Protein 3D7Q (pdb70)

Secondary structure (DSSP, 8-state):
--HHHHHHHHHHHHHHHHHHH--EEEEEEEEETTTTEEEEEEEEEETTEEEEEE--EEEETTEEEE----SS--HHHH-----GGGEEETTS-----SSSS---/--HHHHHHHHHHHHHHHHTT---SSSEEEEEEEEETTTTEEEEEEEEEETTEEEEEE--EEEETTEEEE----SS--HHHH-----GGGEEETTS----TTTTSB--

Organism: Nostoc punctiforme (strain ATCC 29133 / PCC 73102) (NCBI:txid63737)

Sequence (211 aa):
GDKLNEYRTKVRQLLTKHLQYKGDVEVEEQIFDEEHDHYQIISVGWNNQHRIYGPIHLDIKNNKIWIQQNTTEADIALELEGIDDKQDIVIGFHTPKRQLSGFAVEGDKLNEYRTKVRQLLLTKHLQYKKPSYGDVEVEQIFDEEHDHYQIISVGWNNQQHRIIYGPIHLDIKNNKIWIQQNTTEADIALELEGIDKQDIVIGFHTPKRQLSGFAVE

Nearest PDB structures (foldseek):
  3d7q-assembly1_B-2  TM=1.005E+00  e=5.696E-20  Nostoc punctiforme PCC 73102
  3d7q-assembly2_A-2  TM=9.698E-01  e=4.148E-18  Nostoc punctiform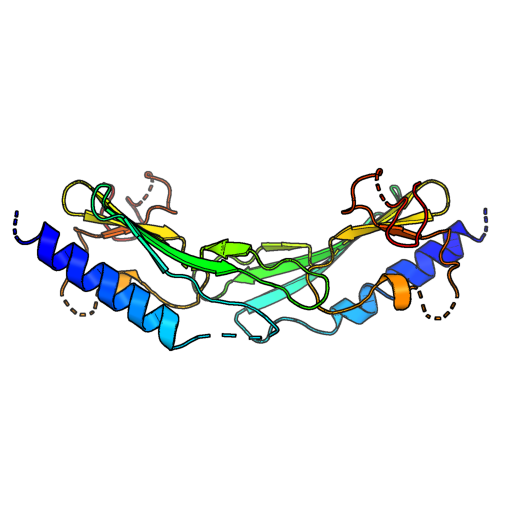e PCC 73102
  2nlv-assembly1_B  TM=9.439E-01  e=3.801E-10  Trichormus variabilis ATCC 29413
  2nvm-assembly1_B  TM=8.730E-01  e=4.566E-09  Trichormus variabilis ATCC 29413
  2nvm-assembly1_A  TM=8.547E-01  e=2.290E-07  Trichormus variabilis ATCC 29413

Structure (mmCIF, N/CA/C/O backbone):
data_3D7Q
#
_entry.id   3D7Q
#
_cell.length_a   79.846
_cell.length_b   79.846
_cell.length_c   74.256
_cell.angle_alpha   90.000
_cell.angle_beta   90.000
_cell.angle_gamma   90.000
#
_symmetry.space_group_name_H-M   'P 43 21 2'
#
loop_
_entity.id
_entity.type
_entity.pdbx_description
1 polymer 'XisI protein-like'
2 water water
#
loop_
_atom_site.group_PDB
_atom_site.id
_atom_site.type_symbol
_atom_site.label_atom_id
_atom_site.label_alt_id
_atom_site.label_comp_id
_atom_site.label_asym_id
_atom_site.label_entity_id
_atom_site.label_seq_id
_atom_site.pdbx_PDB_ins_code
_atom_site.Cartn_x
_atom_site.Cartn_y
_atom_site.Cartn_z
_atom_site.occupancy
_atom_site.B_iso_or_equiv
_atom_site.auth_seq_id
_atom_site.auth_comp_id
_atom_site.auth_asym_id
_atom_site.auth_atom_id
_atom_site.pdbx_PDB_model_num
ATOM 1 N N . GLY A 1 1 ? -12.654 42.807 19.682 1.00 61.83 0 GLY A N 1
ATOM 2 C CA . GLY A 1 1 ? -12.823 42.027 20.960 1.00 64.79 0 GLY A CA 1
ATOM 3 C C . GLY A 1 1 ? -13.962 41.007 20.945 1.00 65.89 0 GLY A C 1
ATOM 4 O O . GLY A 1 1 ? -13.734 39.803 21.124 1.00 66.48 0 GLY A O 1
ATOM 13 N N . ASP A 1 3 ? -15.627 41.204 18.186 1.00 66.15 2 ASP A N 1
ATOM 14 C CA . ASP A 1 3 ? -15.606 41.253 16.737 1.00 62.57 2 ASP A CA 1
ATOM 15 C C . ASP A 1 3 ? -14.481 40.388 16.206 1.00 59.30 2 ASP A C 1
ATOM 16 O O . ASP A 1 3 ? -14.577 39.809 15.120 1.00 57.72 2 ASP A O 1
ATOM 21 N N . LYS A 1 4 ? -13.397 40.345 16.975 1.00 55.22 3 LYS A N 1
ATOM 22 C CA . LYS A 1 4 ? -12.332 39.395 16.771 1.00 52.27 3 LYS A CA 1
ATOM 23 C C . LYS A 1 4 ? -12.882 37.988 16.989 1.00 48.75 3 LYS A C 1
ATOM 24 O O . LYS A 1 4 ? -12.645 37.099 16.188 1.00 48.71 3 LYS A O 1
ATOM 30 N N . LEU A 1 5 ? -13.626 37.805 18.071 1.00 45.70 4 LEU A N 1
ATOM 31 C CA . LEU A 1 5 ? -14.267 36.534 18.368 1.00 44.21 4 LEU A CA 1
ATOM 32 C C . LEU A 1 5 ? -15.139 36.082 17.218 1.00 44.02 4 LEU A C 1
ATOM 33 O O . LEU A 1 5 ? -15.047 34.945 16.777 1.00 44.41 4 LEU A O 1
ATOM 38 N N . ASN A 1 6 ? -15.970 36.979 16.713 1.00 45.02 5 ASN A N 1
ATOM 39 C CA . ASN A 1 6 ? -16.893 36.632 15.645 1.00 44.61 5 ASN A CA 1
ATOM 40 C C . ASN A 1 6 ? -16.201 36.402 14.316 1.00 43.81 5 ASN A C 1
ATOM 41 O O . ASN A 1 6 ? -16.619 35.542 13.550 1.00 42.27 5 ASN A O 1
ATOM 46 N N . GLU A 1 7 ? -15.128 37.146 14.064 1.00 44.41 6 GLU A N 1
ATOM 47 C CA . GLU A 1 7 ? -14.262 36.903 12.913 1.00 44.78 6 GLU A CA 1
ATOM 48 C C . GLU A 1 7 ? -13.618 35.518 12.999 1.00 43.50 6 GLU A C 1
ATOM 49 O O . GLU A 1 7 ? -13.527 34.774 12.009 1.00 43.16 6 GLU A O 1
ATOM 55 N N . TYR A 1 8 ? -13.147 35.188 14.194 1.00 43.98 7 TYR A N 1
ATOM 56 C CA . TYR A 1 8 ? -12.411 33.959 14.415 1.00 43.33 7 TYR A CA 1
ATOM 57 C C . TYR A 1 8 ? -13.343 32.768 14.329 1.00 42.97 7 TYR A C 1
ATOM 58 O O . TYR A 1 8 ? -12.981 31.761 13.740 1.00 45.07 7 TYR A O 1
ATOM 67 N N . ARG A 1 9 ? -14.553 32.898 14.857 1.00 42.39 8 ARG A N 1
ATOM 68 C CA . ARG A 1 9 ? -15.585 31.878 14.677 1.00 42.88 8 ARG A CA 1
ATOM 69 C C . ARG A 1 9 ? -15.890 31.638 13.223 1.00 42.93 8 ARG A C 1
ATOM 70 O O . ARG A 1 9 ? -15.917 30.514 12.781 1.00 42.78 8 ARG A O 1
ATOM 78 N N . THR A 1 10 ? -16.133 32.717 12.493 1.00 43.94 9 THR A N 1
ATOM 79 C CA . THR A 1 10 ? -16.442 32.674 11.066 1.00 42.67 9 THR A CA 1
ATOM 80 C C . THR A 1 10 ? -15.337 31.928 10.301 1.00 43.74 9 THR A C 1
ATOM 81 O O . THR A 1 10 ? -15.606 30.972 9.571 1.00 44.34 9 THR A O 1
ATOM 85 N N . LYS A 1 11 ? -14.096 32.355 10.516 1.00 43.18 10 LYS A N 1
ATOM 86 C CA . LYS A 1 11 ? -12.970 31.833 9.760 1.00 44.49 10 LYS A CA 1
ATOM 87 C C . LYS A 1 11 ? -12.649 30.377 10.109 1.00 44.81 10 LYS A C 1
ATOM 88 O O . LYS A 1 11 ? -12.322 29.574 9.212 1.00 44.84 10 LYS A O 1
ATOM 94 N N . VAL A 1 12 ? -12.762 30.038 11.394 1.00 44.18 11 VAL A N 1
ATOM 95 C CA . VAL A 1 12 ? -12.519 28.684 11.873 1.00 43.44 11 VAL A CA 1
ATOM 96 C C . VAL A 1 12 ? -13.566 27.740 11.295 1.00 44.24 11 VAL A C 1
ATOM 97 O O . VAL A 1 12 ? -13.236 26.630 10.893 1.00 44.27 11 VAL A O 1
ATOM 101 N N . ARG A 1 13 ? -14.827 28.192 11.267 1.00 43.00 12 ARG A N 1
ATOM 102 C CA . ARG A 1 13 ? -15.953 27.420 10.716 1.00 43.16 12 ARG A CA 1
ATOM 103 C C . ARG A 1 13 ? -15.888 27.254 9.199 1.00 43.92 12 ARG A C 1
ATOM 104 O O . ARG A 1 13 ? -16.335 26.241 8.647 1.00 43.38 12 ARG A O 1
ATOM 112 N N . GLN A 1 14 ? -15.373 28.267 8.522 1.00 43.37 13 GLN A N 1
ATOM 113 C CA . GLN A 1 14 ? -15.233 28.222 7.070 1.00 42.53 13 GLN A CA 1
ATOM 114 C C . GLN A 1 14 ? -14.165 27.235 6.674 1.00 41.72 13 GLN A C 1
ATOM 115 O O . GLN A 1 14 ? -14.335 26.502 5.744 1.00 41.28 13 GLN A O 1
ATOM 121 N N . LEU A 1 15 ? -13.086 27.204 7.443 1.00 43.11 14 LEU A N 1
ATOM 122 C CA . LEU A 1 15 ? -11.920 26.387 7.163 1.00 41.40 14 LEU A CA 1
ATOM 123 C C . LEU A 1 15 ? -12.281 24.964 7.402 1.00 40.13 14 LEU A C 1
ATOM 124 O O . LEU A 1 15 ? -11.939 24.094 6.614 1.00 37.86 14 LEU A O 1
ATOM 129 N N . LEU A 1 16 ? -12.959 24.708 8.507 1.00 40.77 15 LEU A N 1
ATOM 130 C CA . LEU A 1 16 ? -13.350 23.324 8.821 1.00 39.93 15 LEU A CA 1
ATOM 131 C C . LEU A 1 16 ? -14.387 22.755 7.819 1.00 39.19 15 LEU A C 1
ATOM 132 O O . LEU A 1 16 ? -14.256 21.624 7.366 1.00 36.92 15 LEU A O 1
ATOM 137 N N . THR A 1 17 ? -15.368 23.583 7.459 1.00 39.90 16 THR A N 1
ATOM 138 C CA . THR A 1 17 ? -16.366 23.307 6.422 1.00 39.95 16 THR A CA 1
ATOM 139 C C . THR A 1 17 ? -15.738 23.042 5.055 1.00 41.83 16 THR A C 1
ATOM 140 O O . THR A 1 17 ? -16.156 22.123 4.360 1.00 42.96 16 THR A O 1
ATOM 144 N N . LYS A 1 18 ? -14.747 23.842 4.677 1.00 42.19 17 LYS A N 1
ATOM 145 C CA . LYS A 1 18 ? -13.986 23.628 3.455 1.00 43.22 17 LYS A CA 1
ATOM 146 C C . LYS A 1 18 ? -13.375 22.230 3.436 1.00 44.02 17 LYS A C 1
ATOM 147 O O . LYS A 1 18 ? -13.543 21.493 2.473 1.00 43.87 17 LYS A O 1
ATOM 153 N N . HIS A 1 19 ? -12.703 21.853 4.514 1.00 44.33 18 HIS A N 1
ATOM 154 C CA . HIS A 1 19 ? -12.088 20.533 4.606 1.00 46.85 18 HIS A CA 1
ATOM 155 C C . HIS A 1 19 ? -13.091 19.379 4.678 1.00 46.67 18 HIS A C 1
ATOM 156 O O . HIS A 1 19 ? -12.776 18.291 4.257 1.00 50.35 18 HIS A O 1
ATOM 163 N N . LEU A 1 20 ? -14.304 19.624 5.149 1.00 45.37 19 LEU A N 1
ATOM 164 C CA . LEU A 1 20 ? -15.341 18.602 5.203 1.00 45.86 19 LEU A CA 1
ATOM 165 C C . LEU A 1 20 ? -15.814 18.274 3.771 1.00 46.44 19 LEU A C 1
ATOM 166 O O . LEU A 1 20 ? -16.325 17.204 3.496 1.00 45.22 19 LEU A O 1
ATOM 171 N N . GLN A 1 21 ? -15.650 19.232 2.866 1.00 52.10 20 GLN A N 1
ATOM 172 C CA . GLN A 1 21 ? -16.240 19.137 1.543 1.00 55.07 20 GLN A CA 1
ATOM 173 C C . GLN A 1 21 ? -15.259 18.661 0.487 1.00 56.43 20 GLN A C 1
ATOM 174 O O . GLN A 1 21 ? -15.682 18.046 -0.483 1.00 57.91 20 GLN A O 1
ATOM 180 N N . TYR A 1 22 ? -13.970 18.937 0.680 1.00 60.24 21 TYR A N 1
ATOM 181 C CA . TYR A 1 22 ? -12.897 18.347 -0.144 1.00 64.12 21 TYR A CA 1
ATOM 182 C C . TYR A 1 22 ? -12.929 16.793 -0.081 1.00 66.07 21 TYR A C 1
ATOM 183 O O . TYR A 1 22 ? -12.776 16.126 -1.122 1.00 65.52 21 TYR A O 1
ATOM 185 N N . LYS A 1 23 ? -13.151 16.255 1.133 1.00 67.68 22 LYS A N 1
ATOM 186 C CA . LYS A 1 23 ? -13.301 14.803 1.430 1.00 68.27 22 LYS A CA 1
ATOM 187 C C . LYS A 1 23 ? -13.424 13.905 0.188 1.00 70.48 22 LYS A C 1
ATOM 188 O O . LYS A 1 23 ? -13.563 12.680 0.291 1.00 71.66 22 LYS A O 1
ATOM 194 N N . GLY A 1 27 ? -14.018 3.825 1.925 1.00 49.64 26 GLY A N 1
ATOM 195 C CA . GLY A 1 27 ? -15.153 2.930 2.096 1.00 51.14 26 GLY A CA 1
ATOM 196 C C . GLY A 1 27 ? -16.415 3.676 2.509 1.00 50.83 26 GLY A C 1
ATOM 197 O O . GLY A 1 27 ? -16.882 4.541 1.763 1.00 52.17 26 GLY A O 1
ATOM 198 N N . ASP A 1 28 ? -16.955 3.352 3.692 1.00 49.26 27 ASP A N 1
ATOM 199 C CA . ASP A 1 28 ? -18.276 3.856 4.099 1.00 47.81 27 ASP A CA 1
ATOM 200 C C . ASP A 1 28 ? -18.080 4.764 5.300 1.00 45.13 27 ASP A C 1
ATOM 201 O O . ASP A 1 28 ? -18.511 4.457 6.411 1.00 42.55 27 ASP A O 1
ATOM 206 N N . VAL A 1 29 ? -17.396 5.869 5.057 1.00 44.89 28 VAL A N 1
ATOM 207 C CA . VAL A 1 29 ? -17.110 6.839 6.066 1.00 43.41 28 VAL A CA 1
ATOM 208 C C . VAL A 1 29 ? -17.901 8.104 5.784 1.00 42.14 28 VAL A C 1
ATOM 209 O O . VAL A 1 29 ? -17.924 8.576 4.674 1.00 42.56 28 VAL A O 1
ATOM 213 N N . GLU A 1 30 ? -18.529 8.651 6.820 1.00 43.19 29 GLU A N 1
ATOM 214 C CA . GLU A 1 30 ? -19.075 10.006 6.794 1.00 44.66 29 GLU A CA 1
ATOM 215 C C . GLU A 1 30 ? -18.167 10.979 7.535 1.00 42.54 29 GLU A C 1
ATOM 216 O O . GLU A 1 30 ? -17.617 10.643 8.596 1.00 44.38 29 GLU A O 1
ATOM 222 N N . VAL A 1 31 ? -18.011 12.176 6.977 1.00 39.96 30 VAL A N 1
ATOM 223 C CA . VAL A 1 31 ? -17.307 13.252 7.629 1.00 40.07 30 VAL A CA 1
ATOM 224 C C . VAL A 1 31 ? -18.360 14.160 8.216 1.00 39.59 30 VAL A C 1
ATOM 225 O O . VAL A 1 31 ? -19.124 14.793 7.487 1.00 40.43 30 VAL A O 1
ATOM 229 N N A GLU A 1 32 ? -18.425 14.152 9.557 0.50 38.20 31 GLU A N 1
ATOM 230 N N B GLU A 1 32 ? -18.391 14.250 9.532 0.50 39.80 31 GLU A N 1
ATOM 231 C CA A GLU A 1 32 ? -19.399 14.905 10.377 0.50 37.03 31 GLU A CA 1
ATOM 232 C CA B GLU A 1 32 ? -19.436 14.999 10.182 0.50 40.09 31 GLU A CA 1
ATOM 233 C C A GLU A 1 32 ? -18.816 16.244 10.847 0.50 37.96 31 GLU A C 1
ATOM 234 C C B GLU A 1 32 ? -18.867 16.203 10.941 0.50 39.61 31 GLU A C 1
ATOM 235 O O A GLU A 1 32 ? -17.608 16.361 11.048 0.50 38.14 31 GLU A O 1
ATOM 236 O O B GLU A 1 32 ? -17.729 16.200 11.403 0.50 40.37 31 GLU A O 1
ATOM 247 N N . GLN A 1 33 ? -19.691 17.238 10.998 1.00 39.79 32 GLN A N 1
ATOM 248 C CA . GLN A 1 33 ? -19.401 18.540 11.560 1.00 41.02 32 GLN A CA 1
ATOM 249 C C . GLN A 1 33 ? -19.946 18.556 12.995 1.00 40.12 32 GLN A C 1
ATOM 250 O O . GLN A 1 33 ? -21.082 18.170 13.195 1.00 41.19 32 GLN A O 1
ATOM 256 N N . ILE A 1 34 ? -19.152 18.984 13.979 1.00 39.66 33 ILE A N 1
ATOM 257 C CA . ILE A 1 34 ? -19.648 19.253 15.350 1.00 39.15 33 ILE A CA 1
ATOM 258 C C . ILE A 1 34 ? -19.167 20.638 15.800 1.00 39.49 33 ILE A C 1
ATOM 259 O O . ILE A 1 34 ? -18.036 20.813 16.244 1.00 40.31 33 ILE A O 1
ATOM 264 N N . PHE A 1 35 ? -20.020 21.637 15.634 1.00 40.44 34 PHE A N 1
ATOM 265 C CA . PHE A 1 35 ? -19.671 23.019 15.951 1.00 40.75 34 PHE A CA 1
ATOM 266 C C . PHE A 1 35 ? -20.465 23.432 17.183 1.00 40.80 34 PHE A C 1
ATOM 267 O O . PHE A 1 35 ? -21.672 23.309 17.168 1.00 39.98 34 PHE A O 1
ATOM 275 N N . ASP A 1 36 ? -19.776 23.860 18.250 1.00 39.71 35 ASP A N 1
ATOM 276 C CA . ASP A 1 36 ? -20.418 24.279 19.495 1.00 38.67 35 ASP A CA 1
ATOM 277 C C . ASP A 1 36 ? -20.014 25.706 19.774 1.00 38.79 35 ASP A C 1
ATOM 278 O O . ASP A 1 36 ? -18.891 25.962 20.216 1.00 38.14 35 ASP A O 1
ATOM 283 N N . GLU A 1 37 ? -20.918 26.633 19.499 1.00 39.75 36 GLU A N 1
ATOM 284 C CA . GLU A 1 37 ? -20.611 28.040 19.583 1.00 42.56 36 GLU A CA 1
ATOM 285 C C . GLU A 1 37 ? -20.631 28.539 21.020 1.00 42.47 36 GLU A C 1
ATOM 286 O O . GLU A 1 37 ? -19.866 29.449 21.344 1.00 44.70 36 GLU A O 1
ATOM 292 N N . GLU A 1 38 ? -21.511 27.986 21.859 1.00 42.31 37 GLU A N 1
ATOM 293 C CA . GLU A 1 38 ? -21.501 28.301 23.279 1.00 43.20 37 GLU A CA 1
ATOM 294 C C . GLU A 1 38 ? -20.090 28.140 23.899 1.00 41.17 37 GLU A C 1
ATOM 295 O O . GLU A 1 38 ? -19.607 29.026 24.598 1.00 40.47 37 GLU A O 1
ATOM 301 N N . HIS A 1 39 ? -19.443 27.008 23.626 1.00 40.44 38 HIS A N 1
ATOM 302 C CA . HIS A 1 39 ? -18.129 26.700 24.184 1.00 39.60 38 HIS A CA 1
ATOM 303 C C . HIS A 1 39 ? -16.970 26.999 23.245 1.00 39.73 38 HIS A C 1
ATOM 304 O O . HIS A 1 39 ? -15.805 26.865 23.631 1.00 41.25 38 HIS A O 1
ATOM 311 N N . ASP A 1 40 ? -17.282 27.423 22.029 1.00 39.72 39 ASP A N 1
ATOM 312 C CA . ASP A 1 40 ? -16.268 27.656 21.024 1.00 40.42 39 ASP A CA 1
ATOM 313 C C . ASP A 1 40 ? -15.341 26.434 20.858 1.00 40.51 39 ASP A C 1
ATOM 314 O O . ASP A 1 40 ? -14.098 26.542 20.925 1.00 39.08 39 ASP A O 1
ATOM 319 N N . HIS A 1 41 ? -15.966 25.275 20.672 1.00 39.82 40 HIS A N 1
ATOM 320 C CA . HIS A 1 41 ? -15.272 24.060 20.273 1.00 39.47 40 HIS A CA 1
ATOM 321 C C . HIS A 1 41 ? -15.780 23.661 18.879 1.00 39.55 40 HIS A C 1
ATOM 322 O O . HIS A 1 41 ? -16.984 23.532 18.677 1.00 40.62 40 HIS A O 1
ATOM 329 N N . TYR A 1 42 ? -14.869 23.450 17.925 1.00 39.05 41 TYR A N 1
ATOM 330 C CA . TYR A 1 42 ? -15.269 23.188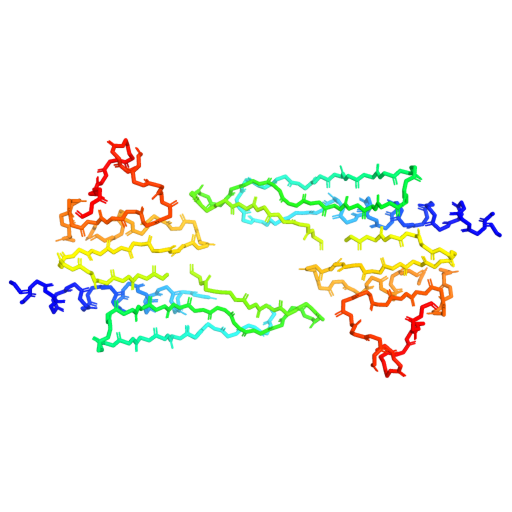 16.525 1.00 38.62 41 TYR A CA 1
ATOM 331 C C . TYR A 1 42 ? -14.536 21.988 15.937 1.00 38.39 41 TYR A C 1
ATOM 332 O O . TYR A 1 42 ? -13.319 21.976 15.820 1.00 39.43 41 TYR A O 1
ATOM 341 N N . GLN A 1 43 ? -15.273 20.950 15.579 1.00 39.22 42 GLN A N 1
ATOM 342 C CA . GLN A 1 43 ? -14.616 19.710 15.163 1.00 38.47 42 GLN A CA 1
ATOM 343 C C . GLN A 1 43 ? -15.219 19.158 13.884 1.00 38.00 42 GLN A C 1
ATOM 344 O O . GLN A 1 43 ? -16.404 19.337 13.622 1.00 37.74 42 GLN A O 1
ATOM 350 N N . ILE A 1 44 ? -14.377 18.532 13.061 1.00 37.49 43 ILE A N 1
ATOM 351 C CA . ILE A 1 44 ? -14.870 17.667 12.001 1.00 36.83 43 ILE A CA 1
ATOM 352 C C . ILE A 1 44 ? -14.301 16.255 12.236 1.00 38.28 43 ILE A C 1
ATOM 353 O O . ILE A 1 44 ? -13.139 16.074 12.696 1.00 35.82 43 ILE A O 1
ATOM 358 N N . ILE A 1 45 ? -15.148 15.256 11.980 1.00 38.05 44 ILE A N 1
ATOM 359 C CA . ILE A 1 45 ? -14.845 13.913 12.441 1.00 38.33 44 ILE A CA 1
ATOM 360 C C . ILE A 1 45 ? -15.252 12.833 11.439 1.00 39.33 44 ILE A C 1
ATOM 361 O O . ILE A 1 45 ? -16.294 12.915 10.805 1.00 38.83 44 ILE A O 1
ATOM 366 N N . SER A 1 46 ? -14.408 11.800 11.329 1.00 39.99 45 SER A N 1
ATOM 367 C CA . SER A 1 46 ? -14.707 10.615 10.512 1.00 40.21 45 SER A CA 1
ATOM 368 C C . SER A 1 46 ? -15.431 9.562 11.309 1.00 38.34 45 SER A C 1
ATOM 369 O O . SER A 1 46 ? -14.963 9.176 12.342 1.00 39.43 45 SER A O 1
ATOM 372 N N . VAL A 1 47 ? -16.550 9.075 10.789 1.00 38.24 46 VAL A N 1
ATOM 373 C CA . VAL A 1 47 ? -17.355 8.067 11.445 1.00 37.54 46 VAL A CA 1
ATOM 374 C C . VAL A 1 47 ? -17.881 7.088 10.420 1.00 36.60 46 VAL A C 1
ATOM 375 O O . VAL A 1 47 ? -18.580 7.454 9.504 1.00 36.85 46 VAL A O 1
ATOM 379 N N . GLY A 1 48 ? -17.530 5.816 10.584 1.00 38.49 47 GLY A N 1
ATOM 380 C CA . GLY A 1 48 ? -18.012 4.791 9.684 1.00 36.43 47 GLY A CA 1
ATOM 381 C C . GLY A 1 48 ? -17.227 3.511 9.733 1.00 37.45 47 GLY A C 1
ATOM 382 O O . GLY A 1 48 ? -16.783 3.107 10.799 1.00 39.81 47 GLY A O 1
ATOM 383 N N . TRP A 1 49 ? -17.037 2.893 8.565 1.00 37.60 48 TRP A N 1
ATOM 384 C CA . TRP A 1 49 ? -16.474 1.552 8.432 1.00 38.11 48 TRP A CA 1
ATOM 385 C C . TRP A 1 49 ? -15.597 1.428 7.202 1.00 38.42 48 TRP A C 1
ATOM 386 O O . TRP A 1 49 ? -15.884 2.006 6.161 1.00 41.18 48 TRP A O 1
ATOM 397 N N . ASN A 1 50 ? -14.524 0.664 7.365 1.00 38.28 49 ASN A N 1
ATOM 398 C CA . ASN A 1 50 ? -13.709 0.141 6.293 1.00 37.27 49 ASN A CA 1
ATOM 399 C C . ASN A 1 50 ? -13.831 -1.380 6.404 1.00 36.51 49 ASN A C 1
ATOM 400 O O . ASN A 1 50 ? -13.053 -2.049 7.094 1.00 38.39 49 ASN A O 1
ATOM 405 N N . ASN A 1 51 ? -14.852 -1.911 5.743 1.00 34.62 50 ASN A N 1
ATOM 406 C CA . ASN A 1 51 ? -15.268 -3.300 5.914 1.00 33.95 50 ASN A CA 1
ATOM 407 C C . ASN A 1 51 ? -15.569 -3.582 7.405 1.00 33.77 50 ASN A C 1
ATOM 408 O O . ASN A 1 51 ? -16.507 -2.999 7.942 1.00 34.47 50 ASN A O 1
ATOM 413 N N . GLN A 1 52 ? -14.782 -4.439 8.052 1.00 32.59 51 GLN A N 1
ATOM 414 C CA . GLN A 1 52 ? -14.981 -4.782 9.459 1.00 35.72 51 GLN A CA 1
ATOM 415 C C . GLN A 1 52 ? -14.234 -3.850 10.424 1.00 37.79 51 GLN A C 1
ATOM 416 O O . GLN A 1 52 ? -14.384 -3.983 11.630 1.00 43.61 51 GLN A O 1
ATOM 422 N N . HIS A 1 53 ? -13.416 -2.933 9.898 1.00 36.47 52 HIS A N 1
ATOM 423 C CA . HIS A 1 53 ? -12.699 -1.967 10.701 1.00 35.83 52 HIS A CA 1
ATOM 424 C C . HIS A 1 53 ? -13.518 -0.693 10.948 1.00 37.70 52 HIS A C 1
ATOM 425 O O . HIS A 1 53 ? -13.896 0.016 9.996 1.00 36.51 52 HIS A O 1
ATOM 432 N N . ARG A 1 54 ? -13.768 -0.421 12.234 1.00 36.61 53 ARG A N 1
ATOM 433 C CA . ARG A 1 54 ? -14.464 0.767 12.689 1.00 36.32 53 ARG A CA 1
ATOM 434 C C . ARG A 1 54 ? -13.580 1.967 12.434 1.00 36.74 53 ARG A C 1
ATOM 435 O O . ARG A 1 54 ? -12.456 2.002 12.924 1.00 37.17 53 ARG A O 1
ATOM 443 N N . ILE A 1 55 ? -14.065 2.915 11.637 1.00 34.76 54 ILE A N 1
ATOM 444 C CA . ILE A 1 55 ? -13.412 4.207 11.440 1.00 36.87 54 ILE A CA 1
ATOM 445 C C . ILE A 1 55 ? -14.086 5.201 12.400 1.00 38.00 54 ILE A C 1
ATOM 446 O O . ILE A 1 55 ? -15.298 5.407 12.346 1.00 37.15 54 ILE A O 1
ATOM 451 N N . TYR A 1 56 ? -13.311 5.800 13.288 1.00 39.42 55 TYR A N 1
ATOM 452 C CA . TYR A 1 56 ? -13.852 6.758 14.255 1.00 37.85 55 TYR A CA 1
ATOM 453 C C . TYR A 1 56 ? -12.711 7.677 14.689 1.00 39.36 55 TYR A C 1
ATOM 454 O O . TYR A 1 56 ? -11.753 7.239 15.282 1.00 42.79 55 TYR A O 1
ATOM 463 N N . GLY A 1 57 ? -1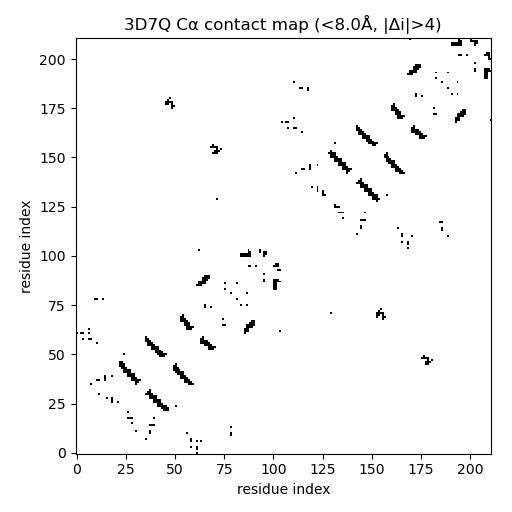2.806 8.965 14.423 1.00 41.88 56 GLY A N 1
ATOM 464 C CA . GLY A 1 57 ? -11.729 9.846 14.832 1.00 41.83 56 GLY A CA 1
ATOM 465 C C . GLY A 1 57 ? -11.821 11.247 14.303 1.00 42.07 56 GLY A C 1
ATOM 466 O O . GLY A 1 57 ? -11.993 11.422 13.104 1.00 41.85 56 GLY A O 1
ATOM 467 N N . PRO A 1 58 ? -11.723 12.251 15.196 1.00 43.13 57 PRO A N 1
ATOM 468 C CA . PRO A 1 58 ? -11.584 13.633 14.749 1.00 42.97 57 PRO A CA 1
ATOM 469 C C . PRO A 1 58 ? -10.491 13.805 13.704 1.00 41.48 57 PRO A C 1
ATOM 470 O O . PRO A 1 58 ? -9.440 13.217 13.800 1.00 43.60 57 PRO A O 1
ATOM 474 N N . ILE A 1 59 ? -10.808 14.566 12.682 1.00 40.95 58 ILE A N 1
ATOM 475 C CA . ILE A 1 59 ? -9.890 14.891 11.606 1.00 42.27 58 ILE A CA 1
ATOM 476 C C . ILE A 1 59 ? -9.216 16.196 11.940 1.00 41.44 58 ILE A C 1
ATOM 477 O O . ILE A 1 59 ? -8.005 16.329 11.771 1.00 38.88 58 ILE A O 1
ATOM 490 N N . HIS A 1 61 ? -9.774 19.770 14.751 1.00 40.64 60 HIS A N 1
ATOM 491 C CA . HIS A 1 61 ? -10.393 20.299 15.933 1.00 41.48 60 HIS A CA 1
ATOM 492 C C . HIS A 1 61 ? -9.758 21.631 16.312 1.00 42.79 60 HIS A C 1
ATOM 493 O O . HIS A 1 61 ? -8.553 21.708 16.548 1.00 41.64 60 HIS A O 1
ATOM 500 N N . LEU A 1 62 ? -10.583 22.682 16.317 1.00 44.52 61 LEU A N 1
ATOM 501 C CA . LEU A 1 62 ? -10.140 24.020 16.635 1.00 43.98 61 LEU A CA 1
ATOM 502 C C . LEU A 1 62 ? -11.060 24.639 17.681 1.00 43.27 61 LEU A C 1
ATOM 503 O O . LEU A 1 62 ? -12.304 24.593 17.547 1.00 39.81 61 LEU A O 1
ATOM 508 N N . ASP A 1 63 ? -10.424 25.200 18.720 1.00 41.77 62 ASP A N 1
ATOM 509 C CA . ASP A 1 63 ? -11.088 25.898 19.808 1.00 40.89 62 ASP A CA 1
ATOM 510 C C . ASP A 1 63 ? -10.706 27.371 19.774 1.00 43.31 62 ASP A C 1
ATOM 511 O O . ASP A 1 63 ? -9.596 27.726 19.328 1.00 46.19 62 ASP A O 1
ATOM 516 N N . ILE A 1 64 ? -11.615 28.234 20.230 1.00 41.62 63 ILE A N 1
ATOM 517 C CA . ILE A 1 64 ? -11.294 29.642 20.447 1.00 40.34 63 ILE A CA 1
ATOM 518 C C . ILE A 1 64 ? -11.317 29.865 21.956 1.00 41.72 63 ILE A C 1
ATOM 519 O O . ILE A 1 64 ? -12.314 29.555 22.624 1.00 41.22 63 ILE A O 1
ATOM 524 N N . LYS A 1 65 ? -10.193 30.338 22.488 1.00 43.15 64 LYS A N 1
ATOM 525 C CA . LYS A 1 65 ? -10.010 30.614 23.924 1.00 44.79 64 LYS A CA 1
ATOM 526 C C . LYS A 1 65 ? -9.236 31.930 24.080 1.00 43.90 64 LYS A C 1
ATOM 527 O O . LYS A 1 65 ? -8.164 32.111 23.509 1.00 44.81 64 LYS A O 1
ATOM 533 N N . ASN A 1 66 ? -9.778 32.848 24.853 1.00 44.67 65 ASN A N 1
ATOM 534 C CA . ASN A 1 66 ? -9.159 34.142 25.072 1.00 45.36 65 ASN A CA 1
ATOM 535 C C . ASN A 1 66 ? -8.714 34.843 23.812 1.00 45.66 65 ASN A C 1
ATOM 536 O O . ASN A 1 66 ? -7.630 35.417 23.740 1.00 47.48 65 ASN A O 1
ATOM 541 N N . ASN A 1 67 ? -9.607 34.812 22.836 1.00 44.43 66 ASN A N 1
ATOM 542 C CA . ASN A 1 67 ? -9.418 35.354 21.502 1.00 45.11 66 ASN A CA 1
ATOM 543 C C . ASN A 1 67 ? -8.214 34.801 20.756 1.00 44.34 66 ASN A C 1
ATOM 544 O O . ASN A 1 67 ? -7.606 35.478 19.920 1.00 44.73 66 ASN A O 1
ATOM 549 N N . LYS A 1 68 ? -7.923 33.533 21.026 1.00 43.99 67 LYS A N 1
ATOM 550 C CA . LYS A 1 68 ? -6.901 32.797 20.289 1.00 43.07 67 LYS A CA 1
ATOM 551 C C . LYS A 1 68 ? -7.445 31.485 19.757 1.00 42.13 67 LYS A C 1
ATOM 552 O O . LYS A 1 68 ? -8.292 30.845 20.375 1.00 43.83 67 LYS A O 1
ATOM 558 N N . ILE A 1 69 ? -6.952 31.097 18.595 1.00 42.51 68 ILE A N 1
ATOM 559 C CA . ILE A 1 69 ? -7.365 29.865 17.959 1.00 42.18 68 ILE A CA 1
ATOM 560 C C . ILE A 1 69 ? -6.392 28.730 18.319 1.00 42.72 68 ILE A C 1
ATOM 561 O O . ILE A 1 69 ? -5.207 28.772 17.962 1.00 43.99 68 ILE A O 1
ATOM 566 N N . TRP A 1 70 ? -6.914 27.736 19.036 1.00 42.48 69 TRP A N 1
ATOM 567 C CA . TRP A 1 70 ? -6.134 26.587 19.491 1.00 43.40 69 TRP A CA 1
ATOM 568 C C . TRP A 1 70 ? -6.391 25.433 18.536 1.00 44.12 69 TRP A C 1
ATOM 569 O O . TRP A 1 70 ? -7.534 24.981 18.368 1.00 43.49 69 TRP A O 1
ATOM 580 N N . ILE A 1 71 ? -5.326 24.976 17.895 1.00 43.98 70 ILE A N 1
ATOM 581 C CA . ILE A 1 71 ? -5.416 23.853 16.975 1.00 41.67 70 ILE A CA 1
ATOM 582 C C . ILE A 1 71 ? -5.166 22.644 17.832 1.00 41.53 70 ILE A C 1
ATOM 583 O O . ILE A 1 71 ? -4.039 22.426 18.265 1.00 39.53 70 ILE A O 1
ATOM 588 N N . GLN A 1 72 ? -6.225 21.890 18.112 1.00 40.92 71 GLN A N 1
ATOM 589 C CA . GLN A 1 72 ? -6.145 20.791 19.070 1.00 40.76 71 GLN A CA 1
ATOM 590 C C . GLN A 1 72 ? -5.780 19.481 18.401 1.00 40.59 71 GLN A C 1
ATOM 591 O O . GLN A 1 72 ? -5.192 18.605 19.013 1.00 39.43 71 GLN A O 1
ATOM 597 N N . GLN A 1 73 ? -6.170 19.348 17.145 1.00 41.03 72 GLN A N 1
ATOM 598 C CA . GLN A 1 73 ? -5.954 18.141 16.404 1.00 40.64 72 GLN A CA 1
ATOM 599 C C . GLN A 1 73 ? -6.018 18.417 14.912 1.00 39.86 72 GLN A C 1
ATOM 600 O O . GLN A 1 73 ? -6.792 19.261 14.449 1.00 39.37 72 GLN A O 1
ATOM 606 N N . ASN A 1 74 ? -5.167 17.717 14.178 1.00 41.09 73 ASN A N 1
ATOM 607 C CA . ASN A 1 74 ? -5.210 17.666 12.706 1.00 40.49 73 ASN A CA 1
ATOM 608 C C . ASN A 1 74 ? -4.549 16.393 12.228 1.00 40.49 73 ASN A C 1
ATOM 609 O O . ASN A 1 74 ? -3.348 16.251 12.337 1.00 40.55 73 ASN A O 1
ATOM 614 N N . THR A 1 75 ? -5.356 15.480 11.693 1.00 41.00 74 THR A N 1
ATOM 615 C CA . THR A 1 75 ? -4.877 14.213 11.173 1.00 40.87 74 THR A CA 1
ATOM 616 C C . THR A 1 75 ? -4.663 14.258 9.646 1.00 43.06 74 THR A C 1
ATOM 617 O O . THR A 1 75 ? -4.613 13.225 8.988 1.00 46.26 74 THR A O 1
ATOM 621 N N . THR A 1 76 ? -4.492 15.448 9.083 1.00 43.60 75 THR A N 1
ATOM 622 C CA . THR A 1 76 ? -4.317 15.598 7.643 1.00 41.23 75 THR A CA 1
ATOM 623 C C . THR A 1 76 ? -2.927 16.158 7.397 1.00 38.78 75 THR A C 1
ATOM 624 O O . THR A 1 76 ? -2.203 16.508 8.338 1.00 41.85 75 THR A O 1
ATOM 628 N N . GLU A 1 77 ? -2.609 16.351 6.129 1.00 35.16 76 GLU A N 1
ATOM 629 C CA . GLU A 1 77 ? -1.329 16.898 5.733 1.00 36.34 76 GLU A CA 1
ATOM 630 C C . GLU A 1 77 ? -1.357 18.403 5.661 1.00 37.49 76 GLU A C 1
ATOM 631 O O . GLU A 1 77 ? -0.321 19.025 5.384 1.00 40.53 76 GLU A O 1
ATOM 637 N N . ALA A 1 78 ? -2.536 18.979 5.895 1.00 39.68 77 ALA A N 1
ATOM 638 C CA . ALA A 1 78 ? -2.718 20.410 5.831 1.00 42.93 77 ALA A CA 1
ATOM 639 C C . ALA A 1 78 ? -1.888 21.067 6.920 1.00 47.28 77 ALA A C 1
ATOM 640 O O . ALA A 1 78 ? -1.644 20.473 7.989 1.00 50.39 77 ALA A O 1
ATOM 642 N N . ASP A 1 79 ? -1.441 22.287 6.641 1.00 49.00 78 ASP A N 1
ATOM 643 C CA . ASP A 1 79 ? -0.912 23.163 7.667 1.00 52.09 78 ASP A CA 1
ATOM 644 C C . ASP A 1 79 ? -2.004 24.184 8.006 1.00 50.66 78 ASP A C 1
ATOM 645 O O . ASP A 1 79 ? -2.243 25.136 7.296 1.00 48.85 78 ASP A O 1
ATOM 650 N N . ILE A 1 80 ? -2.694 23.922 9.101 1.00 51.45 79 ILE A N 1
ATOM 651 C CA . ILE A 1 80 ? -3.855 24.700 9.490 1.00 50.86 79 ILE A CA 1
ATOM 652 C C . ILE A 1 80 ? -3.441 26.086 9.951 1.00 47.97 79 ILE A C 1
ATOM 653 O O . ILE A 1 80 ? -4.151 27.039 9.716 1.00 46.48 79 ILE A O 1
ATOM 658 N N . ALA A 1 81 ? -2.295 26.176 10.612 1.00 47.19 80 ALA A N 1
ATOM 659 C CA . ALA A 1 81 ? -1.767 27.463 11.056 1.00 48.88 80 ALA A CA 1
ATOM 660 C C . ALA A 1 81 ? -1.504 28.366 9.842 1.00 50.26 80 ALA A C 1
ATOM 661 O O . ALA A 1 81 ? -1.977 29.502 9.786 1.00 48.48 80 ALA A O 1
ATOM 663 N N . LEU A 1 82 ? -0.798 27.826 8.847 1.00 52.29 81 LEU A N 1
ATOM 664 C CA . LEU A 1 82 ? -0.559 28.541 7.597 1.00 53.45 81 LEU A CA 1
ATOM 665 C C . LEU A 1 82 ? -1.864 28.927 6.924 1.00 53.49 81 LEU A C 1
ATOM 666 O O . LEU A 1 82 ? -1.979 30.010 6.367 1.00 52.87 81 LEU A O 1
ATOM 671 N N . GLU A 1 83 ? -2.841 28.028 6.970 1.00 53.36 82 GLU A N 1
ATOM 672 C CA . GLU A 1 83 ? -4.139 28.276 6.345 1.00 53.32 82 GLU A CA 1
ATOM 673 C C . GLU A 1 83 ? -4.918 29.367 7.060 1.00 50.70 82 GLU A C 1
ATOM 674 O O . GLU A 1 83 ? -5.609 30.145 6.405 1.00 48.65 82 GLU A O 1
ATOM 680 N N . LEU A 1 84 ? -4.790 29.429 8.389 1.00 49.17 83 LEU A N 1
ATOM 681 C CA . LEU A 1 84 ? -5.416 30.506 9.184 1.00 47.46 83 LEU A CA 1
ATOM 682 C C . LEU A 1 84 ? -4.695 31.815 8.911 1.00 46.93 83 LEU A C 1
ATOM 683 O O . LEU A 1 84 ? -5.332 32.829 8.701 1.00 47.25 83 LEU A O 1
ATOM 696 N N . GLU A 1 86 ? -3.239 32.603 6.197 1.00 48.36 85 GLU A N 1
ATOM 697 C CA . GLU A 1 86 ? -3.659 32.948 4.814 1.00 47.75 85 GLU A CA 1
ATOM 698 C C . GLU A 1 86 ? -5.063 33.580 4.814 1.00 47.35 85 GLU A C 1
ATOM 699 O O . GLU A 1 86 ? -5.449 34.212 3.854 1.00 47.94 85 GLU A O 1
ATOM 710 N N . GLY A 1 88 ? -5.800 35.757 7.177 1.00 45.86 87 GLY A N 1
ATOM 711 C CA . GLY A 1 88 ? -5.539 37.045 7.809 1.00 45.90 87 GLY A CA 1
ATOM 712 C C . GLY A 1 88 ? -5.610 37.018 9.321 1.00 45.60 87 GLY A C 1
ATOM 713 O O . GLY A 1 88 ? -6.025 37.993 9.964 1.00 45.83 87 GLY A O 1
ATOM 714 N N . ILE A 1 89 ? -5.231 35.893 9.900 1.00 45.31 88 ILE A N 1
ATOM 715 C CA . ILE A 1 89 ? -5.112 35.801 11.352 1.00 44.99 88 ILE A CA 1
ATOM 716 C C . ILE A 1 89 ? -3.633 35.946 11.712 1.00 45.86 88 ILE A C 1
ATOM 717 O O . ILE A 1 89 ? -2.780 35.235 11.164 1.00 44.26 88 ILE A O 1
ATOM 722 N N A ASP A 1 90 ? -3.332 36.873 12.621 0.50 46.42 89 ASP A N 1
ATOM 723 N N B ASP A 1 90 ? -3.348 36.862 12.634 0.50 47.51 89 ASP A N 1
ATOM 724 C CA A ASP A 1 90 ? -1.967 37.050 13.115 0.50 47.49 89 ASP A CA 1
ATOM 725 C CA B ASP A 1 90 ? -1.997 37.079 13.147 0.50 49.60 89 ASP A CA 1
ATOM 726 C C A ASP A 1 90 ? -1.440 35.751 13.732 0.50 48.93 89 ASP A C 1
ATOM 727 C C B ASP A 1 90 ? -1.432 35.781 13.770 0.50 49.99 89 ASP A C 1
ATOM 728 O O A ASP A 1 90 ? -2.158 35.038 14.440 0.50 49.13 89 ASP A O 1
ATOM 729 O O B ASP A 1 90 ? -2.126 35.092 14.523 0.50 50.10 89 ASP A O 1
ATOM 738 N N . LYS A 1 91 ? -0.174 35.468 13.451 1.00 50.17 90 LYS A N 1
ATOM 739 C CA . LYS A 1 91 ? 0.550 34.283 13.980 1.00 51.68 90 LYS A CA 1
ATOM 740 C C . LYS A 1 91 ? 0.453 34.148 15.503 1.00 52.13 90 LYS A C 1
ATOM 741 O O . LYS A 1 91 ? 0.489 33.043 16.050 1.00 54.18 90 LYS A O 1
ATOM 745 N N . GLN A 1 92 ? 0.335 35.280 16.182 1.00 50.96 91 GLN A N 1
ATOM 746 C CA . GLN A 1 92 ? 0.367 35.303 17.631 1.00 50.67 91 GLN A CA 1
ATOM 747 C C . GLN A 1 92 ? -0.996 35.098 18.276 1.00 48.53 91 GLN A C 1
ATOM 748 O O . GLN A 1 92 ? -1.111 35.072 19.502 1.00 44.13 91 GLN A O 1
ATOM 754 N N . ASP A 1 93 ? -2.021 34.919 17.442 1.00 48.67 92 ASP A N 1
ATOM 755 C CA . ASP A 1 93 ? -3.349 34.528 17.919 1.00 47.05 92 ASP A CA 1
ATOM 756 C C . ASP A 1 93 ? -3.655 33.070 17.621 1.00 45.37 92 ASP A C 1
ATOM 757 O O . ASP A 1 93 ? -4.816 32.676 17.685 1.00 45.75 92 ASP A O 1
ATOM 762 N N . ILE A 1 94 ? -2.612 32.285 17.311 1.00 44.32 93 ILE A N 1
ATOM 763 C CA . ILE A 1 94 ? -2.734 30.857 17.018 1.00 43.63 93 ILE A CA 1
ATOM 764 C C . ILE A 1 94 ? -1.905 30.117 18.057 1.00 43.87 93 ILE A C 1
ATOM 765 O O . ILE A 1 94 ? -0.753 30.466 18.290 1.00 45.05 93 ILE A O 1
ATOM 770 N N . VAL A 1 95 ? -2.511 29.130 18.717 1.00 43.79 94 VAL A N 1
ATOM 771 C CA . VAL A 1 95 ? -1.798 28.259 19.649 1.00 40.99 94 VAL A CA 1
ATOM 772 C C . VAL A 1 95 ? -1.812 26.838 19.097 1.00 41.49 94 VAL A C 1
ATOM 773 O O . VAL A 1 95 ? -2.864 26.322 18.734 1.00 42.77 94 VAL A O 1
ATOM 777 N N . ILE A 1 96 ? -0.638 26.211 19.032 1.00 41.89 95 ILE A N 1
ATOM 778 C CA . ILE A 1 96 ? -0.526 24.816 18.640 1.00 40.11 95 ILE A CA 1
ATOM 779 C C . ILE A 1 96 ? -0.768 23.950 19.880 1.00 39.40 95 ILE A C 1
ATOM 780 O O . ILE A 1 96 ? 0.133 23.699 20.664 1.00 39.42 95 ILE A O 1
ATOM 785 N N . GLY A 1 97 ? -2.008 23.501 20.029 1.00 38.32 96 GLY A N 1
ATOM 786 C CA . GLY A 1 97 ? -2.497 22.818 21.215 1.00 39.70 96 GLY A CA 1
ATOM 787 C C . GLY A 1 97 ? -1.874 21.449 21.429 1.00 40.25 96 GLY A C 1
ATOM 788 O O . GLY A 1 97 ? -1.780 20.977 22.578 1.00 39.53 96 GLY A O 1
ATOM 789 N N . PHE A 1 98 ? -1.424 20.827 20.334 1.00 39.64 97 PHE A N 1
ATOM 790 C CA . PHE A 1 98 ? -0.781 19.521 20.408 1.00 39.80 97 PHE A CA 1
ATOM 791 C C . PHE A 1 98 ? 0.720 19.643 20.591 1.00 40.68 97 PHE A C 1
ATOM 792 O O . PHE A 1 98 ? 1.437 18.672 20.525 1.00 40.83 97 PHE A O 1
ATOM 800 N N . HIS A 1 99 ? 1.198 20.850 20.839 1.00 43.32 98 HIS A N 1
ATOM 801 C CA . HIS A 1 99 ? 2.564 21.034 21.331 1.00 41.96 98 HIS A CA 1
ATOM 802 C C . HIS A 1 99 ? 2.473 21.325 22.805 1.00 42.77 98 HIS A C 1
ATOM 803 O O . HIS A 1 99 ? 1.591 22.079 23.231 1.00 41.08 98 HIS A O 1
ATOM 810 N N . THR A 1 100 ? 3.394 20.758 23.583 1.00 43.02 99 THR A N 1
ATOM 811 C CA . THR A 1 100 ? 3.501 21.124 24.977 1.00 43.15 99 THR A CA 1
ATOM 812 C C . THR A 1 100 ? 3.760 22.632 25.059 1.00 44.73 99 THR A C 1
ATOM 813 O O . THR A 1 100 ? 4.273 23.236 24.110 1.00 44.24 99 THR A O 1
ATOM 817 N N . PRO A 1 101 ? 3.357 23.263 26.177 1.00 45.61 100 PRO A N 1
ATOM 818 C CA . PRO A 1 101 ? 3.736 24.647 26.485 1.00 44.81 100 PRO A CA 1
ATOM 819 C C . PRO A 1 101 ? 5.212 24.986 26.266 1.00 43.61 100 PRO A C 1
ATOM 820 O O . PRO A 1 101 ? 5.494 26.048 25.730 1.00 44.65 100 PRO A O 1
ATOM 824 N N . LYS A 1 102 ? 6.132 24.097 26.660 1.00 39.05 101 LYS A N 1
ATOM 825 C CA . LYS A 1 102 ? 7.563 24.301 26.380 1.00 38.51 101 LYS A CA 1
ATOM 826 C C . LYS A 1 102 ? 7.918 24.163 24.897 1.00 41.13 101 LYS A C 1
ATOM 827 O O . LYS A 1 102 ? 8.779 24.903 24.422 1.00 46.06 101 LYS A O 1
ATOM 838 N N . ARG A 1 104 ? 5.930 24.980 22.642 1.00 48.47 103 ARG A N 1
ATOM 839 C CA . ARG A 1 104 ? 5.282 26.171 22.055 1.00 46.83 103 ARG A CA 1
ATOM 840 C C . ARG A 1 104 ? 6.163 27.419 22.065 1.00 47.29 103 ARG A C 1
ATOM 841 O O . ARG A 1 104 ? 6.042 28.285 21.203 1.00 43.61 103 ARG A O 1
ATOM 849 N N . GLN A 1 105 ? 7.048 27.516 23.045 1.00 49.85 104 GLN A N 1
ATOM 850 C CA . GLN A 1 105 ? 8.030 28.600 23.047 1.00 52.95 104 GLN A CA 1
ATOM 851 C C . GLN A 1 105 ? 8.983 28.513 21.852 1.00 53.57 104 GLN A C 1
ATOM 852 O O . GLN A 1 105 ? 9.598 29.502 21.499 1.00 54.24 104 GLN A O 1
ATOM 858 N N . LEU A 1 106 ? 9.090 27.339 21.232 1.00 54.25 105 LEU A N 1
ATOM 859 C CA . LEU A 1 106 ? 10.056 27.102 20.166 1.00 53.56 105 LEU A CA 1
ATOM 860 C C . LEU A 1 106 ? 9.417 26.955 18.785 1.00 53.10 105 LEU A C 1
ATOM 861 O O . LEU A 1 106 ? 10.085 27.185 17.785 1.00 55.92 105 LEU A O 1
ATOM 866 N N . SER A 1 107 ? 8.145 26.566 18.718 1.00 50.60 106 SER A N 1
ATOM 867 C CA . SER A 1 107 ? 7.548 26.162 17.469 1.00 49.18 106 SER A CA 1
ATOM 868 C C . SER A 1 107 ? 6.903 27.307 16.676 1.00 49.41 106 SER A C 1
ATOM 869 O O . SER A 1 107 ? 6.224 27.073 15.678 1.00 49.25 106 SER A O 1
ATOM 872 N N . GLY A 1 108 ? 7.108 28.540 17.124 1.00 49.40 107 GLY A N 1
ATOM 873 C CA . GLY A 1 108 ? 6.825 29.730 16.312 1.00 49.05 107 GLY A CA 1
ATOM 874 C C . GLY A 1 108 ? 5.508 30.472 16.529 1.00 49.36 107 GLY A C 1
ATOM 875 O O . GLY A 1 108 ? 5.262 31.495 15.881 1.00 50.95 107 GLY A O 1
ATOM 876 N N . PHE A 1 109 ? 4.643 29.977 17.406 1.00 47.74 108 PHE A N 1
ATOM 877 C CA . PHE A 1 109 ? 3.351 30.628 17.630 1.00 46.45 108 PHE A CA 1
ATOM 878 C C . PHE A 1 109 ? 3.163 30.971 19.093 1.00 46.23 108 PHE A C 1
ATOM 879 O O . PHE A 1 109 ? 4.128 30.967 19.860 1.00 47.91 108 PHE A O 1
ATOM 887 N N . ALA A 1 110 ? 1.924 31.268 19.467 1.00 44.63 109 ALA A N 1
ATOM 888 C CA . ALA A 1 110 ? 1.580 31.730 20.805 1.00 44.81 109 ALA A CA 1
ATOM 889 C C . ALA A 1 110 ? 1.609 30.605 21.832 1.00 44.89 109 ALA A C 1
ATOM 890 O O . ALA A 1 110 ? 1.066 29.538 21.594 1.00 47.66 109 ALA A O 1
ATOM 892 N N . VAL A 1 111 ? 2.246 30.847 22.975 1.00 46.34 110 VAL A N 1
ATOM 893 C CA . VAL A 1 111 ? 2.296 29.866 24.078 1.00 46.33 110 VAL A CA 1
ATOM 894 C C . VAL A 1 111 ? 0.905 29.706 24.671 1.00 46.47 110 VAL A C 1
ATOM 895 O O . VAL A 1 111 ? 0.519 28.641 25.104 1.00 46.10 110 VAL A O 1
ATOM 899 N N . GLU A 1 112 ? 0.145 30.779 24.678 1.00 48.89 111 GLU A N 1
ATOM 900 C CA . GLU A 1 112 ? -1.190 30.754 25.267 1.00 49.72 111 GLU A CA 1
ATOM 901 C C . GLU A 1 112 ? -1.934 32.028 24.887 1.00 49.85 111 GLU A C 1
ATOM 902 O O . GLU A 1 112 ? -1.296 32.994 24.433 1.00 52.43 111 GLU A O 1
ATOM 909 N N . GLY B 1 1 ? 0.324 -30.086 18.262 1.00 76.54 0 GLY B N 1
ATOM 910 C CA . GLY B 1 1 ? 0.569 -29.413 19.585 1.00 77.03 0 GLY B CA 1
ATOM 911 C C . GLY B 1 1 ? 1.793 -28.502 19.558 1.00 76.17 0 GLY B C 1
ATOM 912 O O . GLY B 1 1 ? 1.694 -27.309 19.851 1.00 77.41 0 GLY B O 1
ATOM 921 N N . ASP B 1 3 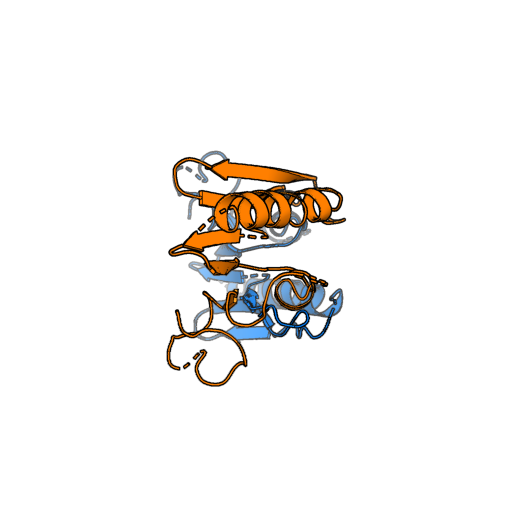? 3.499 -28.999 16.666 1.00 66.77 2 ASP B N 1
ATOM 922 C CA . ASP B 1 3 ? 3.480 -29.065 15.197 1.00 63.68 2 ASP B CA 1
ATOM 923 C C . ASP B 1 3 ? 2.399 -28.135 14.686 1.00 59.38 2 ASP B C 1
ATOM 924 O O . ASP B 1 3 ? 2.532 -27.507 13.629 1.00 57.93 2 ASP B O 1
ATOM 929 N N . LYS B 1 4 ? 1.309 -28.102 15.446 1.00 55.06 3 LYS B N 1
ATOM 930 C CA . LYS B 1 4 ? 0.270 -27.108 15.286 1.00 52.43 3 LYS B CA 1
ATOM 931 C C . LYS B 1 4 ? 0.826 -25.720 15.586 1.00 48.79 3 LYS B C 1
ATOM 932 O O . LYS B 1 4 ? 0.581 -24.785 14.834 1.00 48.84 3 LYS B O 1
ATOM 938 N N . LEU B 1 5 ? 1.582 -25.611 16.678 1.00 45.58 4 LEU B N 1
ATOM 939 C CA . LEU B 1 5 ? 2.279 -24.377 17.043 1.00 44.54 4 LEU B CA 1
ATOM 940 C C . LEU B 1 5 ? 3.140 -23.868 15.893 1.00 44.27 4 LEU B C 1
ATOM 941 O O . LEU B 1 5 ? 3.026 -22.716 15.483 1.00 43.66 4 LEU B O 1
ATOM 946 N N . ASN B 1 6 ? 3.979 -24.750 15.367 1.00 45.42 5 ASN B N 1
ATOM 947 C CA . ASN B 1 6 ? 4.923 -24.391 14.325 1.00 44.85 5 ASN B CA 1
ATOM 948 C C . ASN B 1 6 ? 4.254 -24.101 12.979 1.00 43.68 5 ASN B C 1
ATOM 949 O O . ASN B 1 6 ? 4.748 -23.281 12.225 1.00 42.19 5 ASN B O 1
ATOM 954 N N . GLU B 1 7 ? 3.147 -24.777 12.689 1.00 44.23 6 GLU B N 1
ATOM 955 C CA . GLU B 1 7 ? 2.314 -24.461 11.538 1.00 44.33 6 GLU B CA 1
ATOM 956 C C . GLU B 1 7 ? 1.676 -23.085 11.715 1.00 43.46 6 GLU B C 1
ATOM 957 O O . GLU B 1 7 ? 1.662 -22.275 10.787 1.00 43.56 6 GLU B O 1
ATOM 963 N N . TYR B 1 8 ? 1.170 -22.806 12.908 1.00 43.60 7 TYR B N 1
ATOM 964 C CA . TYR B 1 8 ? 0.469 -21.543 13.166 1.00 43.70 7 TYR B CA 1
ATOM 965 C C . TYR B 1 8 ? 1.447 -20.364 13.136 1.00 43.06 7 TYR B C 1
ATOM 966 O O . TYR B 1 8 ? 1.118 -19.321 12.626 1.00 44.52 7 TYR B O 1
ATOM 975 N N . ARG B 1 9 ? 2.647 -20.554 13.662 1.00 42.62 8 ARG B N 1
ATOM 976 C CA . ARG B 1 9 ? 3.702 -19.555 13.586 1.00 42.84 8 ARG B CA 1
ATOM 977 C C . ARG B 1 9 ? 4.073 -19.265 12.138 1.00 43.23 8 ARG B C 1
ATOM 978 O O . ARG B 1 9 ? 4.140 -18.117 11.737 1.00 42.34 8 ARG B O 1
ATOM 986 N N . THR B 1 10 ? 4.305 -20.321 11.359 1.00 43.74 9 THR B N 1
ATOM 987 C CA . THR B 1 10 ? 4.615 -20.169 9.946 1.00 42.64 9 THR B CA 1
ATOM 988 C C . THR B 1 10 ? 3.532 -19.390 9.234 1.00 43.58 9 THR B C 1
ATOM 989 O O . THR B 1 10 ? 3.814 -18.420 8.538 1.00 45.33 9 THR B O 1
ATOM 993 N N . LYS B 1 11 ? 2.293 -19.822 9.402 1.00 43.21 10 LYS B N 1
ATOM 994 C CA . LYS B 1 11 ? 1.189 -19.251 8.671 1.00 44.53 10 LYS B CA 1
ATOM 995 C C . LYS B 1 11 ? 0.831 -17.833 9.125 1.00 44.51 10 LYS B C 1
ATOM 996 O O . LYS B 1 11 ? 0.429 -17.025 8.302 1.00 44.30 10 LYS B O 1
ATOM 1002 N N . VAL B 1 12 ? 0.966 -17.543 10.419 1.00 44.46 11 VAL B N 1
ATOM 1003 C CA . VAL B 1 12 ? 0.745 -16.194 10.945 1.00 43.49 11 VAL B CA 1
ATOM 1004 C C . VAL B 1 12 ? 1.804 -15.237 10.389 1.00 44.11 11 VAL B C 1
ATOM 1005 O O . VAL B 1 12 ? 1.484 -14.120 9.977 1.00 44.64 11 VAL B O 1
ATOM 1009 N N . ARG B 1 13 ? 3.053 -15.689 10.372 1.00 42.83 12 ARG B N 1
ATOM 1010 C CA . ARG B 1 13 ? 4.183 -14.882 9.888 1.00 43.52 12 ARG B CA 1
ATOM 1011 C C . ARG B 1 13 ? 4.135 -14.637 8.373 1.00 44.29 12 ARG B C 1
ATOM 1012 O O . ARG B 1 13 ? 4.537 -13.566 7.898 1.00 43.21 12 ARG B O 1
ATOM 1020 N N . GLN B 1 14 ? 3.644 -15.634 7.633 1.00 43.59 13 GLN B N 1
ATOM 1021 C CA . GLN B 1 14 ? 3.440 -15.516 6.185 1.00 43.26 13 GLN B CA 1
ATOM 1022 C C . GLN B 1 14 ? 2.374 -14.480 5.859 1.00 42.25 13 GLN B C 1
ATOM 1023 O O . GLN B 1 14 ? 2.586 -13.605 5.027 1.00 41.84 13 GLN B O 1
ATOM 1029 N N A LEU B 1 15 ? 1.229 -14.602 6.522 0.50 42.38 14 LEU B N 1
ATOM 1030 N N B LEU B 1 15 ? 1.223 -14.601 6.518 0.50 42.27 14 LEU B N 1
ATOM 1031 C CA A LEU B 1 15 ? 0.105 -13.689 6.338 0.50 43.34 14 LEU B CA 1
ATOM 1032 C CA B LEU B 1 15 ? 0.100 -13.675 6.338 0.50 42.67 14 LEU B CA 1
ATOM 1033 C C A LEU B 1 15 ? 0.494 -12.240 6.645 0.50 44.22 14 LEU B C 1
ATOM 1034 C C B LEU B 1 15 ? 0.507 -12.234 6.637 0.50 44.00 14 LEU B C 1
ATOM 1035 O O A LEU B 1 15 ? 0.141 -11.334 5.897 0.50 46.54 14 LEU B O 1
ATOM 1036 O O B LEU B 1 15 ? 0.178 -11.328 5.878 0.50 46.30 14 LEU B O 1
ATOM 1045 N N . LEU B 1 16 ? 1.216 -12.033 7.746 1.00 41.63 15 LEU B N 1
ATOM 1046 C CA . LEU B 1 16 ? 1.629 -10.703 8.161 1.00 40.08 15 LEU B CA 1
ATOM 1047 C C . LEU B 1 16 ? 2.675 -10.102 7.214 1.00 39.22 15 LEU B C 1
ATOM 1048 O O . LEU B 1 16 ? 2.581 -8.945 6.859 1.00 37.10 15 LEU B O 1
ATOM 1053 N N . THR B 1 17 ? 3.646 -10.922 6.806 1.00 40.41 16 THR B N 1
ATOM 1054 C CA . THR B 1 17 ? 4.674 -10.572 5.826 1.00 39.87 16 THR B CA 1
ATOM 1055 C C . THR B 1 17 ? 4.055 -10.219 4.468 1.00 42.48 16 THR B C 1
ATOM 1056 O O . THR B 1 17 ? 4.512 -9.301 3.776 1.00 43.85 16 THR B O 1
ATOM 1060 N N . LYS B 1 18 ? 3.020 -10.957 4.076 1.00 42.99 17 LYS B N 1
ATOM 1061 C CA . LYS B 1 18 ? 2.241 -10.602 2.898 1.00 43.55 17 LYS B CA 1
ATOM 1062 C C . LYS B 1 18 ? 1.805 -9.163 3.028 1.00 44.16 17 LYS B C 1
ATOM 1063 O O . LYS B 1 18 ? 2.090 -8.340 2.184 1.00 44.36 17 LYS B O 1
ATOM 1069 N N . HIS B 1 19 ? 1.116 -8.848 4.111 1.00 44.80 18 HIS B N 1
ATOM 1070 C CA . HIS B 1 19 ? 0.540 -7.504 4.281 1.00 46.93 18 HIS B CA 1
ATOM 1071 C C . HIS B 1 19 ? 1.555 -6.381 4.552 1.00 46.72 18 HIS B C 1
ATOM 1072 O O . HIS B 1 19 ? 1.183 -5.209 4.613 1.00 49.65 18 HIS B O 1
ATOM 1079 N N . LEU B 1 20 ? 2.819 -6.752 4.741 1.00 45.76 19 LEU B N 1
ATOM 1080 C CA . LEU B 1 20 ? 3.939 -5.796 4.772 1.00 45.81 19 LEU B CA 1
ATOM 1081 C C . LEU B 1 20 ? 4.289 -5.212 3.391 1.00 45.71 19 LEU B C 1
ATOM 1082 O O . LEU B 1 20 ? 5.019 -4.230 3.276 1.00 44.64 19 LEU B O 1
ATOM 1087 N N . GLN B 1 21 ? 3.784 -5.839 2.333 1.00 46.59 20 GLN B N 1
ATOM 1088 C CA . GLN B 1 21 ? 4.144 -5.472 0.977 1.00 45.08 20 GLN B CA 1
ATOM 1089 C C . GLN B 1 21 ? 3.407 -4.207 0.498 1.00 45.72 20 GLN B C 1
ATOM 1090 O O . GLN B 1 21 ? 3.761 -3.631 -0.517 1.00 43.52 20 GLN B O 1
ATOM 1096 N N . TYR B 1 22 ? 2.433 -3.723 1.264 1.00 46.66 21 TYR B N 1
ATOM 1097 C CA . TYR B 1 22 ? 1.729 -2.532 0.872 1.00 44.46 21 TYR B CA 1
ATOM 1098 C C . TYR B 1 22 ? 1.745 -1.556 2.008 1.00 44.21 21 TYR B C 1
ATOM 1099 O O . TYR B 1 22 ? 1.948 -1.914 3.151 1.00 44.38 21 TYR B O 1
ATOM 1101 N N A LYS B 1 23 ? 1.541 -0.287 1.680 0.50 44.26 22 LYS B N 1
ATOM 1102 N N B LYS B 1 23 ? 1.540 -0.288 1.679 0.50 44.62 22 LYS B N 1
ATOM 1103 C CA A LYS B 1 23 ? 1.494 0.765 2.683 0.50 41.98 22 LYS B CA 1
ATOM 1104 C CA B LYS B 1 23 ? 1.476 0.760 2.684 0.50 42.79 22 LYS B CA 1
ATOM 1105 C C A LYS B 1 23 ? 0.610 1.906 2.184 0.50 41.83 22 LYS B C 1
ATOM 1106 C C B LYS B 1 23 ? 0.600 1.904 2.184 0.50 42.21 22 LYS B C 1
ATOM 1107 O O A LYS B 1 23 ? 0.260 1.945 1.008 0.50 40.70 22 LYS B O 1
ATOM 1108 O O B LYS B 1 23 ? 0.249 1.944 1.009 0.50 41.09 22 LYS B O 1
ATOM 1119 N N . PRO B 1 24 ? 0.242 2.841 3.076 1.00 42.31 23 PRO B N 1
ATOM 1120 C CA . PRO B 1 24 ? -0.592 3.959 2.653 1.00 41.11 23 PRO B CA 1
ATOM 1121 C C . PRO B 1 24 ? 0.008 4.834 1.565 1.00 40.75 23 PRO B C 1
ATOM 1122 O O . PRO B 1 24 ? 1.199 5.084 1.533 1.00 41.54 23 PRO B O 1
ATOM 1126 N N . SER B 1 25 ? -0.845 5.311 0.682 1.00 41.19 24 SER B N 1
ATOM 1127 C CA . SER B 1 25 ? -0.401 6.124 -0.413 1.00 43.11 24 SER B CA 1
ATOM 1128 C C . SER B 1 25 ? -0.206 7.592 0.002 1.00 42.16 24 SER B C 1
ATOM 1129 O O . SER B 1 25 ? 0.398 8.383 -0.743 1.00 41.46 24 SER B O 1
ATOM 1132 N N . TYR B 1 26 ? -0.679 7.920 1.201 1.00 42.71 25 TYR B N 1
ATOM 1133 C CA . TYR B 1 26 ? -0.410 9.212 1.854 1.00 46.27 25 TYR B CA 1
ATOM 1134 C C . TYR B 1 26 ? 0.871 9.156 2.739 1.00 45.47 25 TYR B C 1
ATOM 1135 O O . TYR B 1 26 ? 1.137 8.168 3.425 1.00 43.17 25 TYR B O 1
ATOM 1144 N N . GLY B 1 27 ? 1.731 10.146 2.554 1.00 47.72 26 GLY B N 1
ATOM 1145 C CA . GLY B 1 27 ? 2.819 10.494 3.435 1.00 49.37 26 GLY B CA 1
ATOM 1146 C C . GLY B 1 27 ? 4.126 9.757 3.326 1.00 49.40 26 GLY B C 1
ATOM 1147 O O . GLY B 1 27 ? 4.515 9.273 2.264 1.00 51.24 26 GLY B O 1
ATOM 1148 N N . ASP B 1 28 ? 4.820 9.766 4.450 1.00 47.80 27 ASP B N 1
ATOM 1149 C CA . ASP B 1 28 ? 6.079 9.115 4.588 1.00 47.28 27 ASP B CA 1
ATOM 1150 C C . ASP B 1 28 ? 5.929 8.248 5.799 1.00 44.78 27 ASP B C 1
ATOM 1151 O O . ASP B 1 28 ? 6.342 8.581 6.903 1.00 43.29 27 ASP B O 1
ATOM 1156 N N . VAL B 1 29 ? 5.307 7.112 5.519 1.00 44.18 28 VAL B N 1
ATOM 1157 C CA . VAL B 1 29 ? 5.010 6.060 6.469 1.00 43.92 28 VAL B CA 1
ATOM 1158 C C . VAL B 1 29 ? 5.825 4.807 6.122 1.00 42.43 28 VAL B C 1
ATOM 1159 O O . VAL B 1 29 ? 5.893 4.404 4.977 1.00 43.27 28 VAL B O 1
ATOM 1163 N N . GLU B 1 30 ? 6.461 4.217 7.117 1.00 43.20 29 GLU B N 1
ATOM 1164 C CA . GLU B 1 30 ? 7.056 2.907 6.977 1.00 45.15 29 GLU B CA 1
ATOM 1165 C C . GLU B 1 30 ? 6.152 1.897 7.662 1.00 42.93 29 GLU B C 1
ATOM 1166 O O . GLU B 1 30 ? 5.530 2.175 8.686 1.00 45.24 29 GLU B O 1
ATOM 1172 N N . VAL B 1 31 ? 6.067 0.716 7.082 1.00 40.95 30 VAL B N 1
ATOM 1173 C CA . VAL B 1 31 ? 5.363 -0.391 7.703 1.00 41.55 30 VAL B CA 1
ATOM 1174 C C . VAL B 1 31 ? 6.387 -1.397 8.194 1.00 40.25 30 VAL B C 1
ATOM 1175 O O . VAL B 1 31 ? 7.212 -1.814 7.449 1.00 40.87 30 VAL B O 1
ATOM 1179 N N . GLU B 1 32 ? 6.352 -1.735 9.480 1.00 41.66 31 GLU B N 1
ATOM 1180 C CA . GLU B 1 32 ? 7.391 -2.567 10.075 1.00 42.98 31 GLU B CA 1
ATOM 1181 C C . GLU B 1 32 ? 6.864 -3.834 10.738 1.00 40.20 31 GLU B C 1
ATOM 1182 O O . GLU B 1 32 ? 5.739 -3.945 11.165 1.00 37.18 31 GLU B O 1
ATOM 1188 N N . GLN B 1 33 ? 7.777 -4.750 10.918 1.00 40.40 32 GLN B N 1
ATOM 1189 C CA . GLN B 1 33 ? 7.482 -6.017 11.531 1.00 40.74 32 GLN B CA 1
ATOM 1190 C C . GLN B 1 33 ? 7.935 -5.985 12.992 1.00 40.10 32 GLN B C 1
ATOM 1191 O O . GLN B 1 33 ? 9.037 -5.539 13.275 1.00 41.92 32 GLN B O 1
ATOM 1197 N N . ILE B 1 34 ? 7.097 -6.445 13.915 1.00 39.54 33 ILE B N 1
ATOM 1198 C CA . ILE B 1 34 ? 7.562 -6.751 15.293 1.00 39.33 33 ILE B CA 1
ATOM 1199 C C . ILE B 1 34 ? 7.029 -8.131 15.657 1.00 39.93 33 ILE B C 1
ATOM 1200 O O . ILE B 1 34 ? 5.846 -8.267 15.992 1.00 39.88 33 ILE B O 1
ATOM 1205 N N . PHE B 1 35 ? 7.900 -9.138 15.480 1.00 40.13 34 PHE B N 1
ATOM 1206 C CA . PHE B 1 35 ? 7.592 -10.538 15.706 1.00 40.57 34 PHE B CA 1
ATOM 1207 C C . PHE B 1 35 ? 8.351 -11.048 16.943 1.00 40.75 34 PHE B C 1
ATOM 1208 O O . PHE B 1 35 ? 9.579 -11.032 16.973 1.00 39.60 34 PHE B O 1
ATOM 1216 N N . ASP B 1 36 ? 7.613 -11.481 17.960 1.00 39.86 35 ASP B N 1
ATOM 1217 C CA . ASP B 1 36 ? 8.222 -11.996 19.198 1.00 39.50 35 ASP B CA 1
ATOM 1218 C C . ASP B 1 36 ? 7.835 -13.459 19.294 1.00 38.80 35 ASP B C 1
ATOM 1219 O O . ASP B 1 36 ? 6.703 -13.795 19.622 1.00 37.49 35 ASP B O 1
ATOM 1224 N N . GLU B 1 37 ? 8.780 -14.330 18.973 1.00 40.30 36 GLU B N 1
ATOM 1225 C CA . GLU B 1 37 ? 8.514 -15.766 18.977 1.00 42.52 36 GLU B CA 1
ATOM 1226 C C . GLU B 1 37 ? 8.499 -16.352 20.384 1.00 41.85 36 GLU B C 1
ATOM 1227 O O . GLU B 1 37 ? 7.790 -17.305 20.626 1.00 43.56 36 GLU B O 1
ATOM 1233 N N . GLU B 1 38 ? 9.275 -15.784 21.298 1.00 42.74 37 GLU B N 1
ATOM 1234 C CA . GLU B 1 38 ? 9.256 -16.215 22.706 1.00 43.28 37 GLU B CA 1
ATOM 1235 C C . GLU B 1 38 ? 7.847 -16.161 23.261 1.00 40.95 37 GLU B C 1
ATOM 1236 O O . GLU B 1 38 ? 7.399 -17.120 23.872 1.00 40.27 37 GLU B O 1
ATOM 1242 N N . HIS B 1 39 ? 7.139 -15.057 23.005 1.00 40.37 38 HIS B N 1
ATOM 1243 C CA . HIS B 1 39 ? 5.791 -14.839 23.561 1.00 39.09 38 HIS B CA 1
ATOM 1244 C C . HIS B 1 39 ? 4.701 -15.037 22.549 1.00 39.13 38 HIS B C 1
ATOM 1245 O O . HIS B 1 39 ? 3.529 -14.899 22.865 1.00 41.04 38 HIS B O 1
ATOM 1252 N N . ASP B 1 40 ? 5.094 -15.362 21.320 1.00 39.55 39 ASP B N 1
ATOM 1253 C CA . ASP B 1 40 ? 4.165 -15.547 20.220 1.00 39.95 39 ASP B CA 1
ATOM 1254 C C . ASP B 1 40 ? 3.216 -14.346 20.044 1.00 39.80 39 ASP B C 1
ATOM 1255 O O . ASP B 1 40 ? 1.997 -14.508 19.959 1.00 39.26 39 ASP B O 1
ATOM 1260 N N . HIS B 1 41 ? 3.795 -13.144 20.000 1.00 38.95 40 HIS B N 1
ATOM 1261 C CA . HIS B 1 41 ? 3.065 -11.925 19.650 1.00 38.93 40 HIS B CA 1
ATOM 1262 C C . HIS B 1 41 ? 3.640 -11.445 18.322 1.00 39.59 40 HIS B C 1
ATOM 1263 O O . HIS B 1 41 ? 4.862 -11.365 18.177 1.00 40.81 40 HIS B O 1
ATOM 1270 N N . TYR B 1 42 ? 2.770 -11.178 17.344 1.00 38.92 41 TYR B N 1
ATOM 1271 C CA . TYR B 1 42 ? 3.194 -10.841 15.985 1.00 38.09 41 TYR B CA 1
ATOM 1272 C C . TYR B 1 42 ? 2.465 -9.615 15.491 1.00 38.54 41 TYR B C 1
ATOM 1273 O O . TYR B 1 42 ? 1.258 -9.635 15.347 1.00 39.72 41 TYR B O 1
ATOM 1282 N N . GLN B 1 43 ? 3.198 -8.543 15.203 1.00 39.79 42 GLN B N 1
ATOM 1283 C CA . GLN B 1 43 ? 2.578 -7.294 14.841 1.00 38.28 42 GLN B CA 1
ATOM 1284 C C . GLN B 1 43 ? 3.224 -6.706 13.598 1.00 38.21 42 GLN B C 1
ATOM 1285 O O . GLN B 1 43 ? 4.422 -6.903 13.374 1.00 38.61 42 GLN B O 1
ATOM 1291 N N . ILE B 1 44 ? 2.418 -6.027 12.767 1.00 37.62 43 ILE B N 1
ATOM 1292 C CA . ILE B 1 44 ? 2.939 -5.118 11.771 1.00 37.37 43 ILE B CA 1
ATOM 1293 C C . ILE B 1 44 ? 2.401 -3.712 12.134 1.00 37.96 43 ILE B C 1
ATOM 1294 O O . ILE B 1 44 ? 1.248 -3.560 12.528 1.00 36.90 43 ILE B O 1
ATOM 1299 N N . ILE B 1 45 ? 3.249 -2.699 12.021 1.00 38.13 44 ILE B N 1
ATOM 1300 C CA . ILE B 1 45 ? 2.944 -1.374 12.548 1.00 38.51 44 ILE B CA 1
ATOM 1301 C C . ILE B 1 45 ? 3.309 -0.256 11.559 1.00 39.96 44 ILE B C 1
ATOM 1302 O O . ILE B 1 45 ? 4.320 -0.345 10.860 1.00 39.89 44 ILE B O 1
ATOM 1307 N N . SER B 1 46 ? 2.453 0.770 11.487 1.00 40.46 45 SER B N 1
ATOM 1308 C CA . SER B 1 46 ? 2.709 1.995 10.740 1.00 40.55 45 SER B CA 1
ATOM 1309 C C . SER B 1 46 ? 3.438 2.993 11.594 1.00 39.27 45 SER B C 1
ATOM 1310 O O . SER B 1 46 ? 2.987 3.275 12.682 1.00 39.93 45 SER B O 1
ATOM 1313 N N . VAL B 1 47 ? 4.548 3.533 11.091 1.00 39.00 46 VAL B N 1
ATOM 1314 C CA . VAL B 1 47 ? 5.329 4.521 11.784 1.00 38.00 46 VAL B CA 1
ATOM 1315 C C . VAL B 1 47 ? 5.773 5.563 10.785 1.00 36.68 46 VAL B C 1
ATOM 1316 O O . VAL B 1 47 ? 6.441 5.245 9.812 1.00 38.13 46 VAL B O 1
ATOM 1320 N N . GLY B 1 48 ? 5.397 6.820 10.999 1.00 38.95 47 GLY B N 1
ATOM 1321 C CA . GLY B 1 48 ? 5.824 7.882 10.093 1.00 37.00 47 GLY B CA 1
ATOM 1322 C C . GLY B 1 48 ? 5.048 9.157 10.282 1.00 37.72 47 GLY B C 1
ATOM 1323 O O . GLY B 1 48 ? 4.685 9.498 11.393 1.00 39.77 47 GLY B O 1
ATOM 1324 N N . TRP B 1 49 ? 4.843 9.862 9.176 1.00 38.16 48 TRP B N 1
ATOM 1325 C CA . TRP B 1 49 ? 4.278 11.215 9.165 1.00 39.05 48 TRP B CA 1
ATOM 1326 C C . TRP B 1 49 ? 3.416 11.402 7.938 1.00 39.15 48 TRP B C 1
ATOM 1327 O O . TRP B 1 49 ? 3.671 10.815 6.888 1.00 42.17 48 TRP B O 1
ATOM 1338 N N . ASN B 1 50 ? 2.385 12.208 8.102 1.00 38.44 49 ASN B N 1
ATOM 1339 C CA . ASN B 1 50 ? 1.663 12.812 7.016 1.00 37.20 49 ASN B CA 1
ATOM 1340 C C . ASN B 1 50 ? 1.802 14.295 7.243 1.00 36.67 49 ASN B C 1
ATOM 1341 O O . ASN B 1 50 ? 1.014 14.867 7.979 1.00 38.66 49 ASN B O 1
ATOM 1346 N N . ASN B 1 51 ? 2.820 14.903 6.622 1.00 35.47 50 ASN B N 1
ATOM 1347 C CA . ASN B 1 51 ? 3.261 16.280 6.932 1.00 34.36 50 ASN B CA 1
ATOM 1348 C C . ASN B 1 51 ? 3.591 16.413 8.429 1.00 34.24 50 ASN B C 1
ATOM 1349 O O . ASN B 1 51 ? 4.543 15.810 8.855 1.00 36.08 50 ASN B O 1
ATOM 1354 N N A GLN B 1 52 ? 2.872 17.186 9.236 0.50 35.09 51 GLN B N 1
ATOM 1355 N N B GLN B 1 52 ? 2.789 17.169 9.189 0.50 35.33 51 GLN B N 1
ATOM 1356 C CA A GLN B 1 52 ? 3.202 17.189 10.656 0.50 36.05 51 GLN B CA 1
ATOM 1357 C CA B GLN B 1 52 ? 2.986 17.382 10.619 0.50 36.00 51 GLN B CA 1
ATOM 1358 C C A GLN B 1 52 ? 2.130 16.472 11.506 0.50 36.07 51 GLN B C 1
ATOM 1359 C C B GLN B 1 52 ? 2.275 16.320 11.468 0.50 36.67 51 GLN B C 1
ATOM 1360 O O A GLN B 1 52 ? 2.043 16.696 12.713 0.50 36.87 51 GLN B O 1
ATOM 1361 O O B GLN B 1 52 ? 2.579 16.156 12.649 0.50 39.34 51 GLN B O 1
ATOM 1372 N N . HIS B 1 53 ? 1.323 15.617 10.871 1.00 35.95 52 HIS B N 1
ATOM 1373 C CA . HIS B 1 53 ? 0.550 14.634 11.597 1.00 35.83 52 HIS B CA 1
ATOM 1374 C C . HIS B 1 53 ? 1.392 13.374 11.774 1.00 37.50 52 HIS B C 1
ATOM 1375 O O . HIS B 1 53 ? 1.867 12.778 10.812 1.00 36.81 52 HIS B O 1
ATOM 1382 N N . ARG B 1 54 ? 1.618 13.017 13.030 1.00 36.68 53 ARG B N 1
ATOM 1383 C CA . ARG B 1 54 ? 2.360 11.830 13.398 1.00 36.29 53 ARG B CA 1
ATOM 1384 C C . ARG B 1 54 ? 1.500 10.629 13.106 1.00 37.05 53 ARG B C 1
ATOM 1385 O O . ARG B 1 54 ? 0.390 10.528 13.618 1.00 36.44 53 ARG B O 1
ATOM 1393 N N A ILE B 1 55 ? 2.013 9.723 12.273 0.50 38.11 54 ILE B N 1
ATOM 1394 N N B ILE B 1 55 ? 2.011 9.718 12.280 0.50 38.47 54 ILE B N 1
ATOM 1395 C CA A ILE B 1 55 ? 1.345 8.458 11.994 0.50 37.86 54 ILE B CA 1
ATOM 1396 C CA B ILE B 1 55 ? 1.334 8.457 12.022 0.50 38.56 54 ILE B CA 1
ATOM 1397 C C A ILE B 1 55 ? 2.032 7.372 12.811 0.50 39.27 54 ILE B C 1
ATOM 1398 C C B ILE B 1 55 ? 2.031 7.375 12.819 0.50 39.62 54 ILE B C 1
ATOM 1399 O O A ILE B 1 55 ? 3.239 7.157 12.676 0.50 39.46 54 ILE B O 1
ATOM 1400 O O B ILE B 1 55 ? 3.238 7.162 12.676 0.50 39.78 54 ILE B O 1
ATOM 1409 N N . TYR B 1 56 ? 1.253 6.693 13.651 1.00 39.72 55 TYR B N 1
ATOM 1410 C CA . TYR B 1 56 ? 1.771 5.664 14.532 1.00 38.71 55 TYR B CA 1
ATOM 1411 C C . TYR B 1 56 ? 0.644 4.717 14.922 1.00 39.79 55 TYR B C 1
ATOM 1412 O O . TYR B 1 56 ? -0.389 5.145 15.423 1.00 43.62 55 TYR B O 1
ATOM 1421 N N . GLY B 1 57 ? 0.811 3.430 14.701 1.00 41.44 56 GLY B N 1
ATOM 1422 C CA . GLY B 1 57 ? -0.241 2.494 15.064 1.00 41.84 56 GLY B CA 1
ATOM 1423 C C . GLY B 1 57 ? -0.148 1.128 14.390 1.00 42.12 56 GLY B C 1
ATOM 1424 O O . GLY B 1 57 ? 0.159 1.023 13.196 1.00 41.10 56 GLY B O 1
ATOM 1425 N N . PRO B 1 58 ? -0.429 0.069 15.164 1.00 43.01 57 PRO B N 1
ATOM 1426 C CA . PRO B 1 58 ? -0.500 -1.259 14.627 1.00 42.64 57 PRO B CA 1
ATOM 1427 C C . PRO B 1 58 ? -1.555 -1.355 13.578 1.00 42.10 57 PRO B C 1
ATOM 1428 O O . PRO B 1 58 ? -2.641 -0.817 13.736 1.00 43.94 57 PRO B O 1
ATOM 1432 N N . ILE B 1 59 ? -1.205 -2.008 12.485 1.00 41.66 58 ILE B N 1
ATOM 1433 C CA . ILE B 1 59 ? -2.120 -2.225 11.382 1.00 42.31 58 ILE B CA 1
ATOM 1434 C C . ILE B 1 59 ? -2.791 -3.536 11.669 1.00 42.17 58 ILE B C 1
ATOM 1435 O O . ILE B 1 59 ? -4.016 -3.659 11.502 1.00 40.28 58 ILE B O 1
ATOM 1448 N N . HIS B 1 61 ? -2.285 -7.284 14.201 1.00 41.29 60 HIS B N 1
ATOM 1449 C CA . HIS B 1 61 ? -1.662 -7.934 15.355 1.00 42.02 60 HIS B CA 1
ATOM 1450 C C . HIS B 1 61 ? -2.325 -9.285 15.623 1.00 43.15 60 HIS B C 1
ATOM 1451 O O . HIS B 1 61 ? -3.527 -9.371 15.879 1.00 41.93 60 HIS B O 1
ATOM 1458 N N . LEU B 1 62 ? -1.504 -10.334 15.551 1.00 44.58 61 LEU B N 1
ATOM 1459 C CA . LEU B 1 62 ? -1.941 -11.705 15.796 1.00 44.20 61 LEU B CA 1
ATOM 1460 C C . LEU B 1 62 ? -1.088 -12.392 16.856 1.00 43.24 61 LEU B C 1
ATOM 1461 O O . LEU B 1 62 ? 0.172 -12.398 16.792 1.00 39.42 61 LEU B O 1
ATOM 1466 N N . ASP B 1 63 ? -1.788 -12.996 17.820 1.00 41.94 62 ASP B N 1
ATOM 1467 C CA . ASP B 1 63 ? -1.136 -13.742 18.888 1.00 40.87 62 ASP B CA 1
ATOM 1468 C C . ASP B 1 63 ? -1.442 -15.220 18.741 1.00 42.70 62 ASP B C 1
ATOM 1469 O O . ASP B 1 63 ? -2.491 -15.585 18.252 1.00 45.84 62 ASP B O 1
ATOM 1474 N N . ILE B 1 64 ? -0.526 -16.071 19.173 1.00 41.22 63 ILE B N 1
ATOM 1475 C CA . ILE B 1 64 ? -0.813 -17.500 19.320 1.00 40.26 63 ILE B CA 1
ATOM 1476 C C . ILE B 1 64 ? -0.841 -17.798 20.815 1.00 41.35 63 ILE B C 1
ATOM 1477 O O . ILE B 1 64 ? 0.162 -17.604 21.497 1.00 40.71 63 ILE B O 1
ATOM 1482 N N . LYS B 1 65 ? -2.010 -18.211 21.304 1.00 43.16 64 LYS B N 1
ATOM 1483 C CA . LYS B 1 65 ? -2.264 -18.488 22.725 1.00 44.88 64 LYS B CA 1
ATOM 1484 C C . LYS B 1 65 ? -3.035 -19.802 22.816 1.00 43.41 64 LYS B C 1
ATOM 1485 O O . LYS B 1 65 ? -4.060 -19.957 22.177 1.00 44.60 64 LYS B O 1
ATOM 1491 N N . ASN B 1 66 ? -2.509 -20.757 23.564 1.00 44.92 65 ASN B N 1
ATOM 1492 C CA . ASN B 1 66 ? -3.168 -22.035 2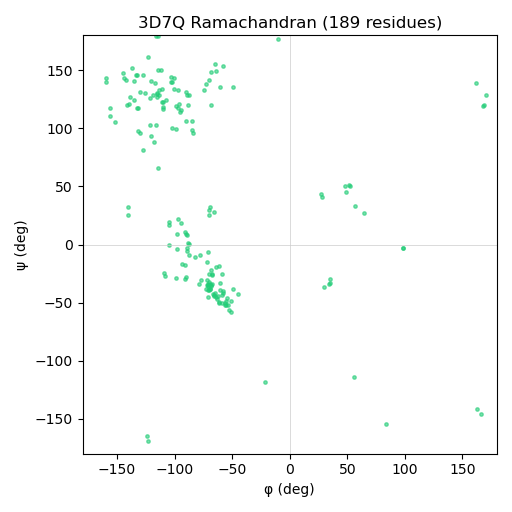3.797 1.00 45.82 65 ASN B CA 1
ATOM 1493 C C . ASN B 1 66 ? -3.673 -22.675 22.524 1.00 45.82 65 ASN B C 1
ATOM 1494 O O . ASN B 1 66 ? -4.831 -23.102 22.442 1.00 47.35 65 ASN B O 1
ATOM 1499 N N . ASN B 1 67 ? -2.763 -22.739 21.552 1.00 44.31 66 ASN B N 1
ATOM 1500 C 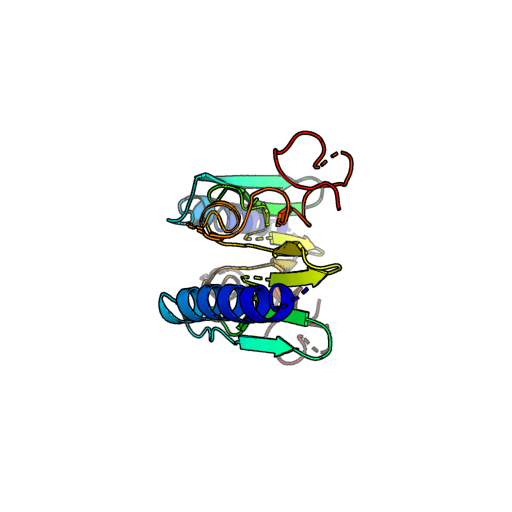CA . ASN B 1 67 ? -2.997 -23.394 20.291 1.00 45.15 66 ASN B CA 1
ATOM 1501 C C . ASN B 1 67 ? -4.085 -22.748 19.448 1.00 44.08 66 ASN B C 1
ATOM 1502 O O . ASN B 1 67 ? -4.718 -23.416 18.619 1.00 44.34 66 ASN B O 1
ATOM 1507 N N . LYS B 1 68 ? -4.286 -21.447 19.649 1.00 43.56 67 LYS B N 1
ATOM 1508 C CA . LYS B 1 68 ? -5.219 -20.684 18.845 1.00 42.68 67 LYS B CA 1
ATOM 1509 C C . LYS B 1 68 ? -4.647 -19.347 18.447 1.00 41.82 67 LYS B C 1
ATOM 1510 O O . LYS B 1 68 ? -3.813 -18.782 19.142 1.00 43.06 67 LYS B O 1
ATOM 1516 N N . ILE B 1 69 ? -5.114 -18.861 17.302 1.00 42.81 68 ILE B N 1
ATOM 1517 C CA . ILE B 1 69 ? -4.686 -17.595 16.732 1.00 42.30 68 ILE B CA 1
ATOM 1518 C C . ILE B 1 69 ? -5.675 -16.499 17.136 1.00 42.42 68 ILE B C 1
ATOM 1519 O O . ILE B 1 69 ? -6.825 -16.531 16.768 1.00 43.80 68 ILE B O 1
ATOM 1524 N N . TRP B 1 70 ? -5.195 -15.561 17.938 1.00 42.31 69 TRP B N 1
ATOM 1525 C CA . TRP B 1 70 ? -5.980 -14.446 18.416 1.00 43.84 69 TRP B CA 1
ATOM 1526 C C . TRP B 1 70 ? -5.713 -13.228 17.518 1.00 44.23 69 TRP B C 1
ATOM 1527 O O . TRP B 1 70 ? -4.575 -12.783 17.416 1.00 43.63 69 TRP B O 1
ATOM 1538 N N . ILE B 1 71 ? -6.755 -12.739 16.843 1.00 44.04 70 ILE B N 1
ATOM 1539 C CA . ILE B 1 71 ? -6.675 -11.521 16.048 1.00 41.86 70 ILE B CA 1
ATOM 1540 C C . ILE B 1 71 ? -6.912 -10.375 17.031 1.00 42.02 70 ILE B C 1
ATOM 1541 O O . ILE B 1 71 ? -8.021 -10.181 17.511 1.00 40.36 70 ILE B O 1
ATOM 1546 N N . GLN B 1 72 ? -5.855 -9.633 17.374 1.00 41.33 71 GLN B N 1
ATOM 1547 C CA . GLN B 1 72 ? -5.978 -8.574 18.376 1.00 40.82 71 GLN B CA 1
ATOM 1548 C C . GLN B 1 72 ? -6.343 -7.219 17.722 1.00 40.68 71 GLN B C 1
ATOM 1549 O O . GLN B 1 72 ? -6.993 -6.360 18.320 1.00 39.07 71 GLN B O 1
ATOM 1555 N N . GLN B 1 73 ? -5.944 -7.045 16.471 1.00 41.51 72 GLN B N 1
ATOM 1556 C CA . GLN B 1 73 ? -6.150 -5.775 15.770 1.00 40.84 72 GLN B CA 1
ATOM 1557 C C . GLN B 1 73 ? -6.069 -5.985 14.266 1.00 39.99 72 GLN B C 1
ATOM 1558 O O . GLN B 1 73 ? -5.233 -6.730 13.788 1.00 39.32 72 GLN B O 1
ATOM 1564 N N . ASN B 1 74 ? -6.952 -5.316 13.545 1.00 41.38 73 ASN B N 1
ATOM 1565 C CA . ASN B 1 74 ? -6.896 -5.257 12.092 1.00 40.98 73 ASN B CA 1
ATOM 1566 C C . ASN B 1 74 ? -7.514 -3.952 11.624 1.00 40.79 73 ASN B C 1
ATOM 1567 O O . ASN B 1 74 ? -8.725 -3.829 11.663 1.00 41.21 73 ASN B O 1
ATOM 1572 N N . THR B 1 75 ? -6.686 -3.001 11.188 1.00 41.15 74 THR B N 1
ATOM 1573 C CA . THR B 1 75 ? -7.153 -1.711 10.680 1.00 40.92 74 THR B CA 1
ATOM 1574 C C . THR B 1 75 ? -7.319 -1.647 9.149 1.00 42.32 74 THR B C 1
ATOM 1575 O O . THR B 1 75 ? -7.419 -0.583 8.562 1.00 45.97 74 THR B O 1
ATOM 1579 N N . THR B 1 76 ? -7.391 -2.797 8.519 1.00 42.91 75 THR B N 1
ATOM 1580 C CA . THR B 1 76 ? -7.447 -2.893 7.078 1.00 40.68 75 THR B CA 1
ATOM 1581 C C . THR B 1 76 ? -8.798 -3.451 6.704 1.00 38.18 75 THR B C 1
ATOM 1582 O O . THR B 1 76 ? -9.610 -3.789 7.554 1.00 40.50 75 THR B O 1
ATOM 1586 N N . GLU B 1 77 ? -9.012 -3.581 5.405 1.00 35.25 76 GLU B N 1
ATOM 1587 C CA . GLU B 1 77 ? -10.280 -4.038 4.841 1.00 35.66 76 GLU B CA 1
ATOM 1588 C C . GLU B 1 77 ? -10.274 -5.529 4.760 1.00 36.91 76 GLU B C 1
ATOM 1589 O O . GLU B 1 77 ? -11.309 -6.126 4.463 1.00 40.96 76 GLU B O 1
ATOM 1592 N N . ALA B 1 78 ? -9.114 -6.128 5.016 1.00 39.99 77 ALA B N 1
ATOM 1593 C CA . ALA B 1 78 ? -8.927 -7.567 4.836 1.00 43.18 77 ALA B CA 1
ATOM 1594 C C . ALA B 1 78 ? -9.739 -8.337 5.870 1.00 47.24 77 ALA B C 1
ATOM 1595 O O . ALA B 1 78 ? -9.974 -7.843 6.991 1.00 50.68 77 ALA B O 1
ATOM 1597 N N . ASP B 1 79 ? -10.198 -9.519 5.486 1.00 48.86 78 ASP B N 1
ATOM 1598 C CA . ASP B 1 79 ? -10.747 -10.470 6.452 1.00 53.16 78 ASP B CA 1
ATOM 1599 C C . ASP B 1 79 ? -9.652 -11.476 6.779 1.00 51.80 78 ASP B C 1
ATOM 1600 O O . ASP B 1 79 ? -9.393 -12.421 6.000 1.00 49.40 78 ASP B O 1
ATOM 1605 N N . ILE B 1 80 ? -9.002 -11.249 7.923 1.00 51.35 79 ILE B N 1
ATOM 1606 C CA . ILE B 1 80 ? -7.834 -12.017 8.291 1.00 51.40 79 ILE B CA 1
ATOM 1607 C C . ILE B 1 80 ? -8.275 -13.412 8.687 1.00 48.66 79 ILE B C 1
ATOM 1608 O O . ILE B 1 80 ? -7.588 -14.360 8.325 1.00 47.30 79 ILE B O 1
ATOM 1613 N N . ALA B 1 81 ? -9.421 -13.536 9.376 1.00 47.92 80 ALA B N 1
ATOM 1614 C CA . ALA B 1 81 ? -10.020 -14.862 9.666 1.00 49.33 80 ALA B CA 1
ATOM 1615 C C . ALA B 1 81 ? -10.145 -15.693 8.380 1.00 50.85 80 ALA B C 1
ATOM 1616 O O . ALA B 1 81 ? -9.580 -16.786 8.250 1.00 49.02 80 ALA B O 1
ATOM 1618 N N . LEU B 1 82 ? -10.871 -15.151 7.410 1.00 52.67 81 LEU B N 1
ATOM 1619 C CA . LEU B 1 82 ? -11.081 -15.861 6.171 1.00 53.96 81 LEU B CA 1
ATOM 1620 C C . LEU B 1 82 ? -9.725 -16.121 5.479 1.00 54.06 81 LEU B C 1
ATOM 1621 O O . LEU B 1 82 ? -9.544 -17.166 4.844 1.00 53.31 81 LEU B O 1
ATOM 1626 N N . GLU B 1 83 ? -8.758 -15.210 5.635 1.00 53.71 82 GLU B N 1
ATOM 1627 C CA . GLU B 1 83 ? -7.420 -15.435 5.050 1.00 53.42 82 GLU B CA 1
ATOM 1628 C C . GLU B 1 83 ? -6.612 -16.533 5.790 1.00 51.11 82 GLU B C 1
ATOM 1629 O O . GLU B 1 83 ? -5.798 -17.252 5.190 1.00 48.80 82 GLU B O 1
ATOM 1635 N N . LEU B 1 84 ? -6.852 -16.661 7.091 1.00 49.24 83 LEU B N 1
ATOM 1636 C CA . LEU B 1 84 ? -6.275 -17.758 7.879 1.00 47.59 83 LEU B CA 1
ATOM 1637 C C . LEU B 1 84 ? -6.917 -19.097 7.493 1.00 47.03 83 LEU B C 1
ATOM 1638 O O . LEU B 1 84 ? -6.222 -20.057 7.211 1.00 47.45 83 LEU B O 1
ATOM 1651 N N . GLU B 1 86 ? -8.275 -19.761 4.673 1.00 48.61 85 GLU B N 1
ATOM 1652 C CA . GLU B 1 86 ? -7.798 -19.991 3.301 1.00 48.13 85 GLU B CA 1
ATOM 1653 C C . GLU B 1 86 ? -6.361 -20.552 3.319 1.00 47.66 85 GLU B C 1
ATOM 1654 O O . GLU B 1 86 ? -5.866 -21.024 2.309 1.00 48.22 85 GLU B O 1
ATOM 1665 N N . GLY B 1 88 ? -5.750 -22.946 5.601 1.00 46.14 87 GLY B N 1
ATOM 1666 C CA . GLY B 1 88 ? -6.007 -24.286 6.123 1.00 45.58 87 GLY B CA 1
ATOM 1667 C C . GLY B 1 88 ? -6.044 -24.326 7.629 1.00 45.51 87 GLY B C 1
ATOM 1668 O O . GLY B 1 88 ? -5.779 -25.359 8.234 1.00 45.51 87 GLY B O 1
ATOM 1669 N N . ILE B 1 89 ? -6.369 -23.193 8.241 1.00 45.32 88 ILE B N 1
ATOM 1670 C CA . ILE B 1 89 ? -6.495 -23.108 9.687 1.00 45.19 88 ILE B CA 1
ATOM 1671 C C . ILE B 1 89 ? -7.975 -23.244 10.017 1.00 46.29 88 ILE B C 1
ATOM 1672 O O . ILE B 1 89 ? -8.830 -22.611 9.377 1.00 44.91 88 ILE B O 1
ATOM 1677 N N . ASP B 1 90 ? -8.280 -24.083 10.997 1.00 48.43 89 ASP B N 1
ATOM 1678 C CA . ASP B 1 90 ? -9.667 -24.344 11.330 1.00 50.27 89 ASP B CA 1
ATOM 1679 C C . ASP B 1 90 ? -10.311 -23.124 11.971 1.00 50.02 89 ASP B C 1
ATOM 1680 O O . ASP B 1 90 ? -9.687 -22.455 12.797 1.00 50.51 89 ASP B O 1
ATOM 1685 N N . LYS B 1 91 ? -11.573 -22.878 11.617 1.00 50.46 90 LYS B N 1
ATOM 1686 C CA . LYS B 1 91 ? -12.306 -21.712 12.125 1.00 52.04 90 LYS B CA 1
ATOM 1687 C C . LYS B 1 91 ? -12.392 -21.728 13.661 1.00 52.46 90 LYS B C 1
ATOM 1688 O O . LYS B 1 91 ? -12.499 -20.675 14.287 1.00 54.28 90 LYS B O 1
ATOM 1692 N N . GLN B 1 92 ? -12.308 -22.906 14.279 1.00 51.27 91 GLN B N 1
ATOM 1693 C CA . GLN B 1 92 ? -12.412 -22.967 15.732 1.00 50.29 91 GLN B CA 1
ATOM 1694 C C . GLN B 1 92 ? -11.076 -22.796 16.433 1.00 48.26 91 GLN B C 1
ATOM 1695 O O . GLN B 1 92 ? -11.044 -22.825 17.648 1.00 44.42 91 GLN B O 1
ATOM 1701 N N . ASP B 1 93 ? -9.994 -22.580 15.678 1.00 48.32 92 ASP B N 1
ATOM 1702 C CA . ASP B 1 93 ? -8.685 -22.201 16.262 1.00 47.02 92 ASP B CA 1
ATOM 1703 C C . ASP B 1 93 ? -8.375 -20.719 16.038 1.00 45.44 92 ASP B C 1
ATOM 1704 O O . ASP B 1 93 ? -7.237 -20.283 16.132 1.00 45.51 92 ASP B O 1
ATOM 1709 N N . ILE B 1 94 ? -9.418 -19.951 15.748 1.00 44.63 93 ILE B N 1
ATOM 1710 C CA . ILE B 1 94 ? -9.313 -18.531 15.495 1.00 43.91 93 ILE B CA 1
ATOM 1711 C C . ILE B 1 94 ? -10.203 -17.840 16.532 1.00 44.01 93 ILE B C 1
ATOM 1712 O O . ILE B 1 94 ? -11.362 -18.186 16.668 1.00 45.49 93 ILE B O 1
ATOM 1717 N N . VAL B 1 95 ? -9.650 -16.900 17.285 1.00 43.47 94 VAL B N 1
ATOM 1718 C CA . VAL B 1 95 ? -10.421 -16.126 18.255 1.00 41.11 94 VAL B CA 1
ATOM 1719 C C . VAL B 1 95 ? -10.387 -14.674 17.766 1.00 41.56 94 VAL B C 1
ATOM 1720 O O . VAL B 1 95 ? -9.317 -14.163 17.413 1.00 42.83 94 VAL B O 1
ATOM 1724 N N . ILE B 1 96 ? -11.549 -14.029 17.692 1.00 41.43 95 ILE B N 1
ATOM 1725 C CA . ILE B 1 96 ? -11.607 -12.596 17.389 1.00 40.32 95 ILE B CA 1
ATOM 1726 C C . ILE B 1 96 ? -11.427 -11.806 18.695 1.00 40.06 95 ILE B C 1
ATOM 1727 O O . ILE B 1 96 ? -12.363 -11.637 19.491 1.00 39.48 95 ILE B O 1
ATOM 1732 N N . GLY B 1 97 ? -10.193 -11.358 18.906 1.00 38.37 96 GLY B N 1
ATOM 1733 C CA . GLY B 1 97 ? -9.767 -10.754 20.165 1.00 39.71 96 GLY B CA 1
ATOM 1734 C C . GLY B 1 97 ? -10.387 -9.411 20.477 1.00 40.30 96 GLY B C 1
ATOM 1735 O O . GLY B 1 97 ? -10.396 -9.007 21.637 1.00 39.88 96 GLY B O 1
ATOM 1736 N N . PHE B 1 98 ? -10.867 -8.714 19.441 1.00 39.89 97 PHE B N 1
ATOM 1737 C CA . PHE B 1 98 ? -11.452 -7.398 19.591 1.00 39.85 97 PHE B CA 1
ATOM 1738 C C . PHE B 1 98 ? -12.966 -7.485 19.657 1.00 41.32 97 PHE B C 1
ATOM 1739 O O . PHE B 1 98 ? -13.645 -6.473 19.655 1.00 41.50 97 PHE B O 1
ATOM 1747 N N . HIS B 1 99 ? -13.488 -8.710 19.753 1.00 43.21 98 HIS B N 1
ATOM 1748 C CA . HIS B 1 99 ? -14.856 -8.931 20.190 1.00 41.96 98 HIS B CA 1
ATOM 1749 C C . HIS B 1 99 ? -14.872 -9.345 21.650 1.00 42.84 98 HIS B C 1
ATOM 1750 O O . HIS B 1 99 ? -14.003 -10.075 22.115 1.00 41.12 98 HIS B O 1
ATOM 1757 N N . THR B 1 100 ? -15.866 -8.883 22.387 1.00 43.11 99 THR B N 1
ATOM 1758 C CA . THR B 1 100 ? -16.002 -9.320 23.750 1.00 43.22 99 THR B CA 1
ATOM 1759 C C . THR B 1 100 ? -16.303 -10.835 23.723 1.00 44.52 99 THR B C 1
ATOM 1760 O O . THR B 1 100 ? -16.755 -11.354 22.710 1.00 43.59 99 THR B O 1
ATOM 1764 N N . PRO B 1 101 ? -15.988 -11.557 24.812 1.00 44.77 100 PRO B N 1
ATOM 1765 C CA . PRO B 1 101 ? -16.354 -12.965 24.913 1.00 44.66 100 PRO B CA 1
ATOM 1766 C C . PRO B 1 101 ? -17.800 -13.250 24.583 1.00 43.67 100 PRO B C 1
ATOM 1767 O O . PRO B 1 101 ? -18.089 -14.265 23.954 1.00 44.90 100 PRO B O 1
ATOM 1771 N N . LYS B 1 102 ? -18.710 -12.369 24.999 1.00 39.52 101 LYS B N 1
ATOM 1772 C CA . LYS B 1 102 ? -20.117 -12.510 24.621 1.00 38.52 101 LYS B CA 1
ATOM 1773 C C . LYS B 1 102 ? -20.350 -12.343 23.131 1.00 41.77 101 LYS B C 1
ATOM 1774 O O . LYS B 1 102 ? -21.169 -13.066 22.546 1.00 46.37 101 LYS B O 1
ATOM 1788 N N . ARG B 1 104 ? -18.242 -12.980 20.953 1.00 48.28 103 ARG B N 1
ATOM 1789 C CA . ARG B 1 104 ? -17.561 -14.092 20.301 1.00 46.38 103 ARG B CA 1
ATOM 1790 C C . ARG B 1 104 ? -18.451 -15.309 20.164 1.00 46.99 103 ARG B C 1
ATOM 1791 O O . ARG B 1 104 ? -18.332 -16.016 19.188 1.00 43.00 103 ARG B O 1
ATOM 1799 N N . GLN B 1 105 ? -19.331 -15.534 21.137 1.00 49.57 104 GLN B N 1
ATOM 1800 C CA . GLN B 1 105 ? -20.299 -16.632 21.108 1.00 52.72 104 GLN B CA 1
ATOM 1801 C C . GLN B 1 105 ? -21.246 -16.493 19.910 1.00 53.72 104 GLN B C 1
ATOM 1802 O O . GLN B 1 105 ? -21.878 -17.461 19.494 1.00 54.43 104 GLN B O 1
ATOM 1808 N N . LEU B 1 106 ? -21.316 -15.280 19.354 1.00 54.41 105 LEU B N 1
ATOM 1809 C CA . LEU B 1 106 ? -22.205 -14.948 18.236 1.00 53.84 105 LEU B CA 1
ATOM 1810 C C . LEU B 1 106 ? -21.518 -14.734 16.891 1.00 53.34 105 LEU B C 1
ATOM 1811 O O . LEU B 1 106 ? -22.171 -14.854 15.861 1.00 56.48 105 LEU B O 1
ATOM 1816 N N . SER B 1 107 ? -20.253 -14.327 16.873 1.00 51.09 106 SER B N 1
ATOM 1817 C CA . SER B 1 107 ? -19.639 -13.892 15.610 1.00 49.15 106 SER B CA 1
ATOM 1818 C C . SER B 1 107 ? -18.937 -15.009 14.821 1.00 49.59 106 SER B C 1
ATOM 1819 O O . SER B 1 107 ? -18.217 -14.710 13.865 1.00 48.93 106 SER B O 1
ATOM 1822 N N . GLY B 1 108 ? -19.129 -16.275 15.210 1.00 49.26 107 GLY B N 1
ATOM 1823 C CA . GLY B 1 108 ? -18.757 -17.403 14.345 1.00 48.83 107 GLY B CA 1
ATOM 1824 C C . GLY B 1 108 ? -17.425 -18.111 14.603 1.00 48.99 107 GLY B C 1
ATOM 18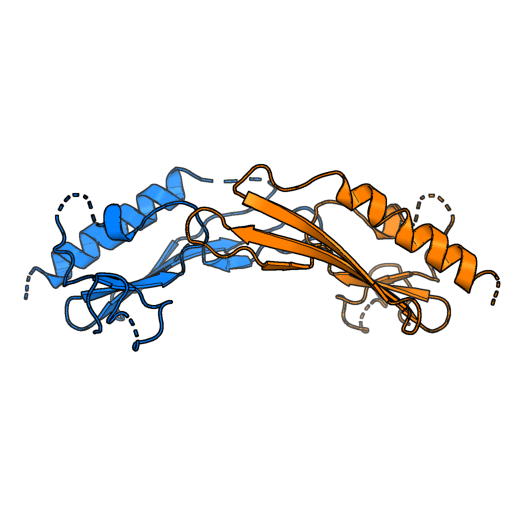25 O O . GLY B 1 108 ? -17.119 -19.101 13.946 1.00 50.83 107 GLY B O 1
ATOM 1826 N N . PHE B 1 109 ? -16.635 -17.646 15.564 1.00 47.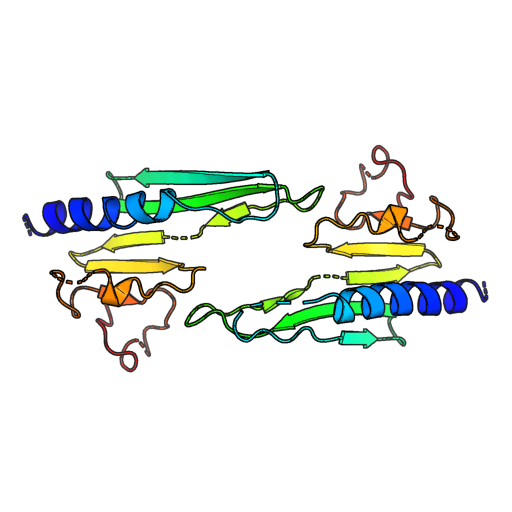44 108 PHE B N 1
ATOM 1827 C CA . PHE B 1 109 ? -15.357 -18.264 15.832 1.00 45.91 108 PHE B CA 1
ATOM 1828 C C . PHE B 1 109 ? -15.275 -18.713 17.296 1.00 46.30 108 PHE B C 1
ATOM 1829 O O . PHE B 1 109 ? -16.301 -18.748 17.997 1.00 47.97 108 PHE B O 1
ATOM 1837 N N . ALA B 1 110 ? -14.070 -19.099 17.725 1.00 44.81 109 ALA B N 1
ATOM 1838 C CA . ALA B 1 110 ? -13.835 -19.631 19.059 1.00 44.60 109 ALA B CA 1
ATOM 1839 C C . ALA B 1 110 ? -13.919 -18.521 20.080 1.00 44.82 109 ALA B C 1
ATOM 1840 O O . ALA B 1 110 ? -13.429 -17.415 19.850 1.00 47.24 109 ALA B O 1
ATOM 1842 N N . VAL B 1 111 ? -14.566 -18.817 21.200 1.00 46.14 110 VAL B N 1
ATOM 1843 C CA . VAL B 1 111 ? -14.666 -17.892 22.333 1.00 45.22 110 VAL B CA 1
ATOM 1844 C C . VAL B 1 111 ? -13.322 -17.769 23.046 1.00 46.05 110 VAL B C 1
ATOM 1845 O O . VAL B 1 111 ? -12.971 -16.682 23.490 1.00 45.05 110 VAL B O 1
ATOM 1849 N N . GLU B 1 112 ? -12.563 -18.869 23.091 1.00 47.86 111 GLU B N 1
ATOM 1850 C CA . GLU B 1 112 ? -11.198 -18.871 23.616 1.00 47.59 111 GLU B CA 1
ATOM 1851 C C . GLU B 1 112 ? -10.537 -20.192 23.271 1.00 48.63 111 GLU B C 1
ATOM 1852 O O . GLU B 1 112 ? -11.195 -21.094 22.768 1.00 51.88 111 GLU B O 1
#

Foldseek 3Di:
DVLLVVCLVLVVVVQVVVLVVDVFWHWDWDADSVQQKTWIWIADDDPPDTGTGTCIWGADPSAIEDQDHPDPDDVLVVSVPDDQARYHDNPDQLVSPPPRYHSD/DVLLVVCLVLVVVLVVVVLVDDDPADDWHWDWDADSVQQKTWIWIAHDRPPRTGTGTCIWGQDPSAIEDQDHVDPDDVLVVSVPDDQARYQDNPDQLVSVPPRYHSD

Solvent-accessible surface area: 12534 Å² total

Radius of gyration: 22.14 Å; Cα contacts (8 Å, |Δi|>4): 393; chains: 2; bounding box: 32×71×27 Å

CATH classification: 3.30.310.110

InterPro domains:
  IPR014968 XisI [PF08869] (1-110)
  IPR014968 XisI [cd16382] (4-110)
  IPR035943 XisI-like superfamily [G3DSA:3.30.310.110] (1-111)
  IPR035943 XisI-like superfamily [SSF143847] (1-110)

B-factor: mean 44.65, std 7.95, range [19.31, 99.02]